Protein AF-0000000080409647 (afdb_homodimer)

Radius of gyration: 22.11 Å; Cα contacts (8 Å, |Δi|>4): 430; chains: 2; bounding box: 45×69×60 Å

Secondary structure (DSSP, 8-state):
-----HHHHHHHHHHHHHHHT--HHHHHTT-PPPP-HHHHHHHHHHS-TT-HHHHHHHHHHHHHHHHHHHHHHGGGSPTT-HHHHHHHHHHHHHHHHHHHHHTTS-HHHHHHHHHHHHHHHHHHHHHHH-SS--HHHHHHHHHHHHHHHHHHTT--S--HHHHHHHHHHGGGS-HHHHHHHHHHHHH---/-----HHHHHHHHHHHHHHHT--HHHHHTT-PPPP-HHHHHHHHHHS-TT-HHHHHHHHHHHHHHHHHHHHHHGGGS-TT-HHHHHHHHHHHHHHHHHHHHHTTS-HHHHHHHHHHHHHHHHHHHHHHH-SS--HHHHHHHHHHHHHHHHHHTT--S--HHHHHHHHHHGGGS-HHHHHHHHHHHHHS--

Organism: NCBI:txid1345023

Solvent-accessible surface area (backbone atoms only — not comparable to full-atom values): 20514 Å² total; per-residue (Å²): 126,82,78,86,45,73,67,57,50,48,52,50,51,52,48,48,54,53,58,73,57,62,38,70,71,37,57,74,66,68,59,58,73,76,79,58,58,71,62,52,48,47,52,52,70,68,45,60,87,85,36,65,68,54,53,48,48,48,52,25,50,50,23,43,52,48,16,54,50,30,53,56,51,35,51,79,36,61,65,69,34,48,66,26,38,49,29,48,41,50,16,51,51,25,42,49,52,17,50,60,51,40,65,78,45,63,67,66,54,47,50,51,51,50,50,35,53,49,51,20,40,50,26,43,33,48,49,48,70,32,87,84,56,53,60,65,42,50,44,32,41,72,40,31,58,54,45,50,52,20,52,75,75,71,47,58,53,55,36,76,68,33,47,52,54,52,53,63,62,40,67,79,48,51,69,72,49,41,52,51,44,52,53,50,58,68,67,49,72,99,128,86,77,86,43,73,67,56,50,47,53,50,51,51,49,49,52,53,58,71,56,63,38,71,72,36,56,74,66,67,60,57,73,77,78,60,60,70,61,51,47,48,53,54,71,67,45,59,87,85,37,64,68,53,52,46,48,48,52,22,50,48,24,43,51,47,16,53,50,30,54,58,50,36,48,79,36,60,65,68,33,48,68,26,39,49,30,49,42,49,16,52,50,24,42,50,51,17,50,59,50,39,66,78,45,62,70,67,55,48,53,52,51,51,50,34,52,50,50,19,41,49,28,44,31,47,50,49,71,32,87,84,57,54,60,66,42,52,44,33,41,72,40,31,58,54,45,52,51,20,53,75,73,72,46,59,53,56,37,75,67,34,47,53,54,52,54,62,63,40,66,80,48,53,69,73,48,42,52,51,44,50,53,51,58,68,66,48,74,100

Sequence (380 aa):
MEQMTYETVVTDLARQIEERMNHPYLTRHEIVPVVDMPLLRWMVEMIEIESNQQRQLVLATYFAHQALELHDQVKDCPNGSLERQLKVLAGDFASAQFYKILALFPADYSNRFGRSVQLVNGAKCTLALDADVSVTTWMEANFGLIKTFSEVIGRSYLTTYGKTIIERKATVLRQDQREQLTTLLAHAVAMEQMTYETVVTDLARQIEERMNHPYLTRHEIVPVVDMPLLRWMVEMIEIESNQQRQLVLATYFAHQALELHDQVKDCPNGSLERQLKVLAGDFASAQFYKILALFPADYSNRFGRSVQLVNGAKCTLALDADVSVTTWMEANFGLIKTFSEVIGRSYLTTYGKTIIERKATVLRQDQREQLTTLLAHAVA

Structure (mmCIF, N/CA/C/O backbone):
data_AF-0000000080409647-model_v1
#
loop_
_entity.id
_entity.type
_entity.pdbx_description
1 polymer 'Heptaprenyl diphosphate synthase subunit I'
#
loop_
_atom_site.group_PDB
_atom_site.id
_atom_site.type_symbol
_atom_site.label_atom_id
_atom_site.label_alt_id
_atom_site.label_comp_id
_atom_site.label_asym_id
_atom_site.label_entity_id
_atom_site.label_seq_id
_atom_site.pdbx_PDB_ins_code
_atom_site.Cartn_x
_atom_site.Cartn_y
_atom_site.Cartn_z
_atom_site.occupancy
_atom_site.B_iso_or_equiv
_atom_site.auth_seq_id
_atom_site.auth_comp_id
_atom_site.auth_asym_id
_atom_site.auth_atom_id
_atom_site.pdbx_PDB_model_num
ATOM 1 N N . MET A 1 1 ? -19.031 10.227 33.656 1 41.94 1 MET A N 1
ATOM 2 C CA . MET A 1 1 ? -18.469 9.906 32.344 1 41.94 1 MET A CA 1
ATOM 3 C C . MET A 1 1 ? -17.297 10.828 32 1 41.94 1 MET A C 1
ATOM 5 O O . MET A 1 1 ? -17.453 12.047 32 1 41.94 1 MET A O 1
ATOM 9 N N . GLU A 1 2 ? -16.078 10.57 32.344 1 51.03 2 GLU A N 1
ATOM 10 C CA . GLU A 1 2 ? -14.969 11.516 32.344 1 51.03 2 GLU A CA 1
ATOM 11 C C . GLU A 1 2 ? -14.898 12.25 31 1 51.03 2 GLU A C 1
ATOM 13 O O . GLU A 1 2 ? -15.148 11.664 29.938 1 51.03 2 GLU A O 1
ATOM 18 N N . GLN A 1 3 ? -15.047 13.492 30.938 1 64.69 3 GLN A N 1
ATOM 19 C CA . GLN A 1 3 ? -15.102 14.391 29.781 1 64.69 3 GLN A CA 1
ATOM 20 C C . GLN A 1 3 ? -13.906 14.18 28.859 1 64.69 3 GLN A C 1
ATOM 22 O O . GLN A 1 3 ? -12.766 14.133 29.312 1 64.69 3 GLN A O 1
ATOM 27 N N . MET A 1 4 ? -14.062 13.57 27.734 1 76 4 MET A N 1
ATOM 28 C CA . MET A 1 4 ? -13.039 13.398 26.703 1 76 4 MET A CA 1
ATOM 29 C C . MET A 1 4 ? -12.344 14.719 26.406 1 76 4 MET A C 1
ATOM 31 O O . MET A 1 4 ? -13 15.742 26.203 1 76 4 MET A O 1
ATOM 35 N N . THR A 1 5 ? -11.047 14.797 26.719 1 88.81 5 THR A N 1
ATOM 36 C CA . THR A 1 5 ? -10.242 15.969 26.375 1 88.81 5 THR A CA 1
ATOM 37 C C . THR A 1 5 ? -9.422 15.711 25.125 1 88.81 5 THR A C 1
ATOM 39 O O . THR A 1 5 ? -9.297 14.57 24.672 1 88.81 5 THR A O 1
ATOM 42 N N . TYR A 1 6 ? -8.969 16.812 24.562 1 91.62 6 TYR A N 1
ATOM 43 C CA . TYR A 1 6 ? -8.109 16.75 23.391 1 91.62 6 TYR A CA 1
ATOM 44 C C . TYR A 1 6 ? -6.902 15.859 23.641 1 91.62 6 TYR A C 1
ATOM 46 O O . TYR A 1 6 ? -6.59 14.977 22.844 1 91.62 6 TYR A O 1
ATOM 54 N N . GLU A 1 7 ? -6.25 15.984 24.75 1 92.44 7 GLU A N 1
ATOM 55 C CA . GLU A 1 7 ? -5.039 15.227 25.047 1 92.44 7 GLU A CA 1
ATOM 56 C C . GLU A 1 7 ? -5.348 13.75 25.281 1 92.44 7 GLU A C 1
ATOM 58 O O . GLU A 1 7 ? -4.539 12.883 24.953 1 92.44 7 GLU A O 1
ATOM 63 N N . THR A 1 8 ? -6.48 13.5 25.828 1 94.5 8 THR A N 1
ATOM 64 C CA . THR A 1 8 ? -6.879 12.109 26.016 1 94.5 8 THR A CA 1
ATOM 65 C C . THR A 1 8 ? -7.102 11.422 24.672 1 94.5 8 THR A C 1
ATOM 67 O O . THR A 1 8 ? -6.75 10.258 24.5 1 94.5 8 THR A O 1
ATOM 70 N N . VAL A 1 9 ? -7.68 12.148 23.781 1 96.75 9 VAL A N 1
ATOM 71 C CA . VAL A 1 9 ? -7.941 11.602 22.453 1 96.75 9 VAL A CA 1
ATOM 72 C C . VAL A 1 9 ? -6.621 11.375 21.719 1 96.75 9 VAL A C 1
ATOM 74 O O . VAL A 1 9 ? -6.418 10.328 21.094 1 96.75 9 VAL A O 1
ATOM 77 N N . VAL A 1 10 ? -5.715 12.32 21.797 1 97.19 10 VAL A N 1
ATOM 78 C CA . VAL A 1 10 ? -4.41 12.203 21.156 1 97.19 10 VAL A CA 1
ATOM 79 C C . VAL A 1 10 ? -3.68 10.977 21.688 1 97.19 10 VAL A C 1
ATOM 81 O O . VAL A 1 10 ? -3.131 10.18 20.922 1 97.19 10 VAL A O 1
ATOM 84 N N . THR A 1 11 ? -3.703 10.789 22.984 1 96.69 11 THR A N 1
ATOM 85 C CA . THR A 1 11 ? -3.006 9.68 23.625 1 96.69 11 THR A CA 1
ATOM 86 C C . THR A 1 11 ? -3.637 8.344 23.234 1 96.69 11 THR A C 1
ATOM 88 O O . THR A 1 11 ? -2.932 7.359 23.016 1 96.69 11 THR A O 1
ATOM 91 N N . ASP A 1 12 ? -4.906 8.375 23.203 1 97.56 12 ASP A N 1
ATOM 92 C CA . ASP A 1 12 ? -5.617 7.156 22.812 1 97.56 12 ASP A CA 1
ATOM 93 C C . ASP A 1 12 ? -5.316 6.785 21.359 1 97.56 12 ASP A C 1
ATOM 95 O O . ASP A 1 12 ? -5.09 5.613 21.047 1 97.56 12 ASP A O 1
ATOM 99 N N . LEU A 1 13 ? -5.359 7.746 20.5 1 98.12 13 LEU A N 1
ATOM 100 C CA . LEU A 1 13 ? -5.074 7.488 19.094 1 98.12 13 LEU A CA 1
ATOM 101 C C . LEU A 1 13 ? -3.627 7.055 18.906 1 98.12 13 LEU A C 1
ATOM 103 O O . LEU A 1 13 ? -3.344 6.172 18.078 1 98.12 13 LEU A O 1
ATOM 107 N N . ALA A 1 14 ? -2.742 7.648 19.641 1 97.56 14 ALA A N 1
ATOM 108 C CA . ALA A 1 14 ? -1.341 7.242 19.594 1 97.56 14 ALA A CA 1
ATOM 109 C C . ALA A 1 14 ? -1.18 5.777 19.984 1 97.56 14 ALA A C 1
ATOM 111 O O . ALA A 1 14 ? -0.431 5.031 19.359 1 97.56 14 ALA A O 1
ATOM 112 N N . ARG A 1 15 ? -1.854 5.43 21 1 96.44 15 ARG A N 1
ATOM 113 C CA . ARG A 1 15 ? -1.827 4.047 21.469 1 96.44 15 ARG A CA 1
ATOM 114 C C . ARG A 1 15 ? -2.373 3.104 20.391 1 96.44 15 ARG A C 1
ATOM 116 O O . ARG A 1 15 ? -1.801 2.039 20.156 1 96.44 15 ARG A O 1
ATOM 123 N N . GLN A 1 16 ? -3.432 3.473 19.812 1 96.75 16 GLN A N 1
ATOM 124 C CA . GLN A 1 16 ? -4.027 2.654 18.766 1 96.75 16 GLN A CA 1
ATOM 125 C C . GLN A 1 16 ? -3.08 2.5 17.578 1 96.75 16 GLN A C 1
ATOM 127 O O . GLN A 1 16 ? -2.971 1.416 17 1 96.75 16 GLN A O 1
ATOM 132 N N . ILE A 1 17 ? -2.436 3.549 17.172 1 96.5 17 ILE A N 1
ATOM 133 C CA . ILE A 1 17 ? -1.48 3.518 16.078 1 96.5 17 ILE A CA 1
ATOM 134 C C . ILE A 1 17 ? -0.363 2.525 16.391 1 96.5 17 ILE A C 1
ATOM 136 O O . ILE A 1 17 ? -0.012 1.692 15.547 1 96.5 17 ILE A O 1
ATOM 140 N N . GLU A 1 18 ? 0.13 2.586 17.578 1 92.75 18 GLU A N 1
ATOM 141 C CA . GLU A 1 18 ? 1.196 1.684 18 1 92.75 18 GLU A CA 1
ATOM 142 C C . GLU A 1 18 ? 0.717 0.234 18.016 1 92.75 18 GLU A C 1
ATOM 144 O O . GLU A 1 18 ? 1.421 -0.663 17.547 1 92.75 18 GLU A O 1
ATOM 149 N N . GLU A 1 19 ? -0.439 0.06 18.484 1 91.94 19 GLU A N 1
ATOM 150 C CA . GLU A 1 19 ? -0.989 -1.288 18.594 1 91.94 19 GLU A CA 1
ATOM 151 C C . GLU A 1 19 ? -1.25 -1.887 17.203 1 91.94 19 GLU A C 1
ATOM 153 O O . GLU A 1 19 ? -1.006 -3.074 16.984 1 91.94 19 GLU A O 1
ATOM 158 N N . ARG A 1 20 ? -1.717 -1.093 16.359 1 89.62 20 ARG A N 1
ATOM 159 C CA . ARG A 1 20 ? -2.078 -1.573 15.039 1 89.62 20 ARG A CA 1
ATOM 160 C C . ARG A 1 20 ? -0.836 -1.833 14.195 1 89.62 20 ARG A C 1
ATOM 162 O O . ARG A 1 20 ? -0.893 -2.572 13.211 1 89.62 20 ARG A O 1
ATOM 169 N N . MET A 1 21 ? 0.226 -1.252 14.562 1 88.44 21 MET A N 1
ATOM 170 C CA . MET A 1 21 ? 1.478 -1.458 13.836 1 88.44 21 MET A CA 1
ATOM 171 C C . MET A 1 21 ? 2.332 -2.521 14.516 1 88.44 21 MET A C 1
ATOM 173 O O . MET A 1 21 ? 3.461 -2.777 14.102 1 88.44 21 MET A O 1
ATOM 177 N N . ASN A 1 22 ? 1.707 -3.047 15.516 1 82.94 22 ASN A N 1
ATOM 178 C CA . ASN A 1 22 ? 2.457 -4.07 16.234 1 82.94 22 ASN A CA 1
ATOM 179 C C . ASN A 1 22 ? 2.527 -5.375 15.445 1 82.94 22 ASN A C 1
ATOM 181 O O . ASN A 1 22 ? 1.503 -6.016 15.195 1 82.94 22 ASN A O 1
ATOM 185 N N . HIS A 1 23 ? 3.643 -5.711 14.914 1 77.56 23 HIS A N 1
ATOM 186 C CA . HIS A 1 23 ? 3.99 -6.922 14.18 1 77.56 23 HIS A CA 1
ATOM 187 C C . HIS A 1 23 ? 5.297 -7.52 14.688 1 77.56 23 HIS A C 1
ATOM 189 O O . HIS A 1 23 ? 6.258 -6.793 14.953 1 77.56 23 HIS A O 1
ATOM 195 N N . PRO A 1 24 ? 5.285 -8.781 14.852 1 77.62 24 PRO A N 1
ATOM 196 C CA . PRO A 1 24 ? 6.461 -9.414 15.453 1 77.62 24 PRO A CA 1
ATOM 197 C C . PRO A 1 24 ? 7.754 -9.055 14.727 1 77.62 24 PRO A C 1
ATOM 199 O O . PRO A 1 24 ? 8.758 -8.719 15.367 1 77.62 24 PRO A O 1
ATOM 202 N N . TYR A 1 25 ? 7.789 -9.148 13.438 1 75.5 25 TYR A N 1
ATOM 203 C CA . TYR A 1 25 ? 9.008 -8.844 12.695 1 75.5 25 TYR A CA 1
ATOM 204 C C . TYR A 1 25 ? 9.398 -7.383 12.859 1 75.5 25 TYR A C 1
ATOM 206 O O . TYR A 1 25 ? 10.586 -7.059 12.969 1 75.5 25 TYR A O 1
ATOM 214 N N . LEU A 1 26 ? 8.43 -6.539 12.836 1 82.56 26 LEU A N 1
ATOM 215 C CA . LEU A 1 26 ? 8.719 -5.113 12.961 1 82.56 26 LEU A CA 1
ATOM 216 C C . LEU A 1 26 ? 9.203 -4.781 14.367 1 82.56 26 LEU A C 1
ATOM 218 O O . LEU A 1 26 ? 10.133 -3.992 14.539 1 82.56 26 LEU A O 1
ATOM 222 N N . THR A 1 27 ? 8.539 -5.391 15.273 1 81.31 27 THR A N 1
ATOM 223 C CA . THR A 1 27 ? 8.883 -5.16 16.672 1 81.31 27 THR A CA 1
ATOM 224 C C . THR A 1 27 ? 10.273 -5.699 16.984 1 81.31 27 THR A C 1
ATOM 226 O O . THR A 1 27 ? 11.078 -5.02 17.625 1 81.31 27 THR A O 1
ATOM 229 N N . ARG A 1 28 ? 10.547 -6.855 16.484 1 81.88 28 ARG A N 1
ATOM 230 C CA . ARG A 1 28 ? 11.82 -7.52 16.75 1 81.88 28 ARG A CA 1
ATOM 231 C C . ARG A 1 28 ? 12.984 -6.703 16.203 1 81.88 28 ARG A C 1
ATOM 233 O O . ARG A 1 28 ? 14.055 -6.652 16.812 1 81.88 28 ARG A O 1
ATOM 240 N N . HIS A 1 29 ? 12.758 -6.062 15.133 1 80.06 29 HIS A N 1
ATOM 241 C CA . HIS A 1 29 ? 13.859 -5.367 14.469 1 80.06 29 HIS A CA 1
ATOM 242 C C . HIS A 1 29 ? 13.75 -3.857 14.664 1 80.06 29 HIS A C 1
ATOM 244 O O . HIS A 1 29 ? 14.422 -3.088 13.977 1 80.06 29 HIS A O 1
ATOM 250 N N . GLU A 1 30 ? 12.805 -3.422 15.57 1 78.69 30 GLU A N 1
ATOM 251 C CA . GLU A 1 30 ? 12.664 -2.037 16.016 1 78.69 30 GLU A CA 1
ATOM 252 C C . GLU A 1 30 ? 12.398 -1.105 14.828 1 78.69 30 GLU A C 1
ATOM 254 O O . GLU A 1 30 ? 13.047 -0.063 14.695 1 78.69 30 GLU A O 1
ATOM 259 N N . ILE A 1 31 ? 11.633 -1.531 13.945 1 79.44 31 ILE A N 1
ATOM 260 C CA . ILE A 1 31 ? 11.305 -0.746 12.758 1 79.44 31 ILE A CA 1
ATOM 261 C C . ILE A 1 31 ? 9.953 -0.059 12.953 1 79.44 31 ILE A C 1
ATOM 263 O O . ILE A 1 31 ? 9.617 0.887 12.234 1 79.44 31 ILE A O 1
ATOM 267 N N . VAL A 1 32 ? 9.281 -0.399 14 1 76.31 32 VAL A N 1
ATOM 268 C CA . VAL A 1 32 ? 8.016 0.28 14.266 1 76.31 32 VAL A CA 1
ATOM 269 C C . VAL A 1 32 ? 8.266 1.776 14.453 1 76.31 32 VAL A C 1
ATOM 271 O O . VAL A 1 32 ? 8.953 2.189 15.383 1 76.31 32 VAL A O 1
ATOM 274 N N . PRO A 1 33 ? 7.648 2.477 13.555 1 84.88 33 PRO A N 1
ATOM 275 C CA . PRO A 1 33 ? 7.91 3.914 13.648 1 84.88 33 PRO A CA 1
ATOM 276 C C . PRO A 1 33 ? 7.309 4.543 14.906 1 84.88 33 PRO A C 1
ATOM 278 O O . PRO A 1 33 ? 6.211 4.16 15.328 1 84.88 33 PRO A O 1
ATOM 281 N N . VAL A 1 34 ? 8.039 5.445 15.406 1 89.94 34 VAL A N 1
ATOM 282 C CA . VAL A 1 34 ? 7.5 6.246 16.5 1 89.94 34 VAL A CA 1
ATOM 283 C C . VAL A 1 34 ? 6.367 7.129 15.984 1 89.94 34 VAL A C 1
ATOM 285 O O . VAL A 1 34 ? 6.438 7.656 14.867 1 89.94 34 VAL A O 1
ATOM 288 N N . VAL A 1 35 ? 5.438 7.242 16.828 1 96 35 VAL A N 1
ATOM 289 C CA . VAL A 1 35 ? 4.285 8.039 16.422 1 96 35 VAL A CA 1
ATOM 290 C C . VAL A 1 35 ? 4.691 9.5 16.281 1 96 35 VAL A C 1
ATOM 292 O O . VAL A 1 35 ? 5.352 10.055 17.172 1 96 35 VAL A O 1
ATOM 295 N N . ASP A 1 36 ? 4.359 10.117 15.219 1 96.38 36 ASP A N 1
ATOM 296 C CA . ASP A 1 36 ? 4.539 11.555 15.016 1 96.38 36 ASP A CA 1
ATOM 297 C C . ASP A 1 36 ? 3.496 12.352 15.789 1 96.38 36 ASP A C 1
ATOM 299 O O . ASP A 1 36 ? 2.471 12.75 15.227 1 96.38 36 ASP A O 1
ATOM 303 N N . MET A 1 37 ? 3.83 12.734 16.969 1 96.88 37 MET A N 1
ATOM 304 C CA . MET A 1 37 ? 2.869 13.352 17.875 1 96.88 37 MET A CA 1
ATOM 305 C C . MET A 1 37 ? 2.428 14.719 17.344 1 96.88 37 MET A C 1
ATOM 307 O O . MET A 1 37 ? 1.242 15.047 17.406 1 96.88 37 MET A O 1
ATOM 311 N N . PRO A 1 38 ? 3.355 15.508 16.844 1 96.88 38 PRO A N 1
ATOM 312 C CA . PRO A 1 38 ? 2.924 16.781 16.281 1 96.88 38 PRO A CA 1
ATOM 313 C C . PRO A 1 38 ? 1.909 16.625 15.156 1 96.88 38 PRO A C 1
ATOM 315 O O . PRO A 1 38 ? 0.902 17.344 15.117 1 96.88 38 PRO A O 1
ATOM 318 N N . LEU A 1 39 ? 2.148 15.711 14.32 1 97.12 39 LEU A N 1
ATOM 319 C CA . LEU A 1 39 ? 1.226 15.469 13.219 1 97.12 39 LEU A CA 1
ATOM 320 C C . LEU A 1 39 ? -0.13 15 13.742 1 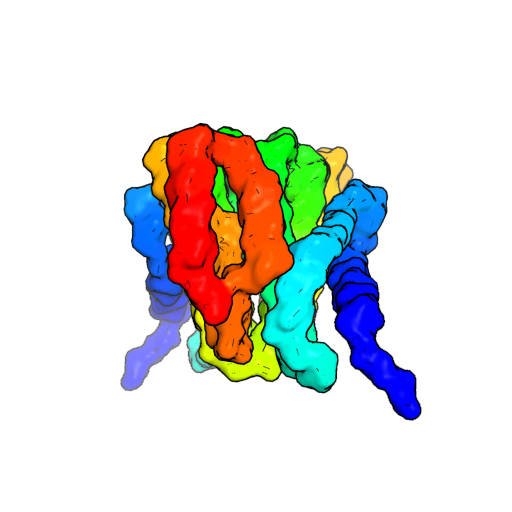97.12 39 LEU A C 1
ATOM 322 O O . LEU A 1 39 ? -1.173 15.461 13.273 1 97.12 39 LEU A O 1
ATOM 326 N N . LEU A 1 40 ? -0.103 14.07 14.656 1 98 40 LEU A N 1
ATOM 327 C CA . LEU A 1 40 ? -1.328 13.531 15.234 1 98 40 LEU A CA 1
ATOM 328 C C . LEU A 1 40 ? -2.133 14.633 15.922 1 98 40 LEU A C 1
ATOM 330 O O . LEU A 1 40 ? -3.35 14.719 15.742 1 98 40 LEU A O 1
ATOM 334 N N . ARG A 1 41 ? -1.447 15.461 16.656 1 97.38 41 ARG A N 1
ATOM 335 C CA . ARG A 1 41 ? -2.104 16.562 17.344 1 97.38 41 ARG A CA 1
ATOM 336 C C . ARG A 1 41 ? -2.742 17.531 16.359 1 97.38 41 ARG A C 1
ATOM 338 O O . ARG A 1 41 ? -3.848 18.031 16.594 1 97.38 41 ARG A O 1
ATOM 345 N N . TRP A 1 42 ? -2.025 17.781 15.289 1 97.81 42 TRP A N 1
ATOM 346 C CA . TRP A 1 42 ? -2.543 18.641 14.242 1 97.81 42 TRP A CA 1
ATOM 347 C C . TRP A 1 42 ? -3.873 18.125 13.711 1 97.81 42 TRP A C 1
ATOM 349 O O . TRP A 1 42 ? -4.848 18.875 13.609 1 97.81 42 TRP A O 1
ATOM 359 N N . MET A 1 43 ? -3.971 16.844 13.484 1 98 43 MET A N 1
ATOM 360 C CA . MET A 1 43 ? -5.188 16.266 12.93 1 98 43 MET A CA 1
ATOM 361 C C . MET A 1 43 ? -6.309 16.266 13.969 1 98 43 MET A C 1
ATOM 363 O O . MET A 1 43 ? -7.465 16.531 13.633 1 98 43 MET A O 1
ATOM 367 N N . VAL A 1 44 ? -5.973 16 15.172 1 97.5 44 VAL A N 1
ATOM 368 C CA . VAL A 1 44 ? -6.984 15.906 16.219 1 97.5 44 VAL A CA 1
ATOM 369 C C . VAL A 1 44 ? -7.57 17.297 16.5 1 97.5 44 VAL A C 1
ATOM 371 O O . VAL A 1 44 ? -8.758 17.422 16.812 1 97.5 44 VAL A O 1
ATOM 374 N N . GLU A 1 45 ? -6.797 18.281 16.312 1 95.5 45 GLU A N 1
ATOM 375 C CA . GLU A 1 4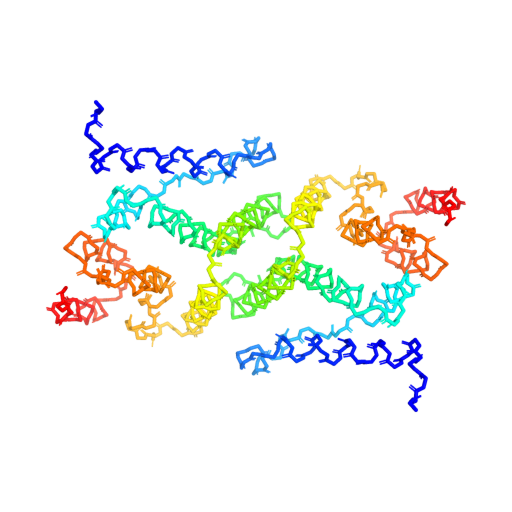5 ? -7.281 19.656 16.516 1 95.5 45 GLU A CA 1
ATOM 376 C C . GLU A 1 45 ? -8.383 20 15.523 1 95.5 45 GLU A C 1
ATOM 378 O O . GLU A 1 45 ? -9.203 20.875 15.789 1 95.5 45 GLU A O 1
ATOM 383 N N . MET A 1 46 ? -8.453 19.312 14.508 1 96.75 46 MET A N 1
ATOM 384 C CA . MET A 1 46 ? -9.398 19.656 13.445 1 96.75 46 MET A CA 1
ATOM 385 C C . MET A 1 46 ? -10.734 18.953 13.648 1 96.75 46 MET A C 1
ATOM 387 O O . MET A 1 46 ? -11.742 19.344 13.07 1 96.75 46 MET A O 1
ATOM 391 N N . ILE A 1 47 ? -10.711 17.938 14.5 1 96.94 47 ILE A N 1
ATOM 392 C CA . ILE A 1 47 ? -11.898 17.094 14.508 1 96.94 47 ILE A CA 1
ATOM 393 C C . ILE A 1 47 ? -12.75 17.438 15.734 1 96.94 47 ILE A C 1
ATOM 395 O O . ILE A 1 47 ? -12.281 18.094 16.656 1 96.94 47 ILE A O 1
ATOM 399 N N . GLU A 1 48 ? -14.008 17 15.641 1 96.38 48 GLU A N 1
ATOM 400 C CA . GLU A 1 48 ? -14.82 16.875 16.844 1 96.38 48 GLU A CA 1
ATOM 401 C C . GLU A 1 48 ? -14.445 15.633 17.641 1 96.38 48 GLU A C 1
ATOM 403 O O . GLU A 1 48 ? -14.828 14.516 17.266 1 96.38 48 GLU A O 1
ATOM 408 N N . ILE A 1 49 ? -13.836 15.844 18.766 1 94.75 49 ILE A N 1
ATOM 409 C CA . ILE A 1 49 ? -13.148 14.758 19.469 1 94.75 49 ILE A CA 1
ATOM 410 C C . ILE A 1 49 ? -14.172 13.719 19.922 1 94.75 49 ILE A C 1
ATOM 412 O O . ILE A 1 49 ? -13.828 12.562 20.156 1 94.75 49 ILE A O 1
ATOM 416 N N . GLU A 1 50 ? -15.469 14.078 20 1 95 50 GLU A N 1
ATOM 417 C CA . GLU A 1 50 ? -16.516 13.133 20.406 1 95 50 GLU A CA 1
ATOM 418 C C . GLU A 1 50 ? -16.953 12.266 19.219 1 95 50 GLU A C 1
ATOM 420 O O . GLU A 1 50 ? -17.594 11.242 19.406 1 95 50 GLU A O 1
ATOM 425 N N . SER A 1 51 ? -16.594 12.672 18.078 1 96.31 51 SER A N 1
ATOM 426 C CA . SER A 1 51 ? -16.984 11.93 16.891 1 96.31 51 SER A CA 1
ATOM 427 C C . SER A 1 51 ? -16.078 10.727 16.656 1 96.31 51 SER A C 1
ATOM 429 O O . SER A 1 51 ? -14.922 10.891 16.25 1 96.31 51 SER A O 1
ATOM 431 N N . ASN A 1 52 ? -16.609 9.586 16.828 1 96.06 52 ASN A N 1
ATOM 432 C CA . ASN A 1 52 ? -15.852 8.367 16.578 1 96.06 52 ASN A CA 1
ATOM 433 C C . ASN A 1 52 ? -15.445 8.258 15.102 1 96.06 52 ASN A C 1
ATOM 435 O O . ASN A 1 52 ? -14.344 7.812 14.789 1 96.06 52 ASN A O 1
ATOM 439 N N . GLN A 1 53 ? -16.312 8.641 14.25 1 96.31 53 GLN A N 1
ATOM 440 C CA . GLN A 1 53 ? -16.062 8.594 12.812 1 96.31 53 GLN A CA 1
ATOM 441 C C . GLN A 1 53 ? -14.844 9.445 12.445 1 96.31 53 GLN A C 1
ATOM 443 O O . GLN A 1 53 ? -13.977 9.008 11.688 1 96.31 53 GLN A O 1
ATOM 448 N N . GLN A 1 54 ? -14.805 10.625 12.961 1 97.31 54 GLN A N 1
ATOM 449 C CA . GLN A 1 54 ? -13.695 11.516 12.641 1 97.31 54 GLN A CA 1
ATOM 450 C C . GLN A 1 54 ? -12.391 11.023 13.266 1 97.31 54 GLN A C 1
ATOM 452 O O . GLN A 1 54 ? -11.32 11.172 12.68 1 97.31 54 GLN A O 1
ATOM 457 N N . ARG A 1 55 ? -12.492 10.406 14.422 1 98 55 ARG A N 1
ATOM 458 C CA . ARG A 1 55 ? -11.297 9.82 15.031 1 98 55 ARG A CA 1
ATOM 459 C C . ARG A 1 55 ? -10.766 8.672 14.18 1 98 55 ARG A C 1
ATOM 461 O O . ARG A 1 55 ? -9.555 8.508 14.039 1 98 55 ARG A O 1
ATOM 468 N N . GLN A 1 56 ? -11.633 7.918 13.594 1 97.69 56 GLN A N 1
ATOM 469 C CA . GLN A 1 56 ? -11.211 6.848 12.695 1 97.69 56 GLN A CA 1
ATOM 470 C C . GLN A 1 56 ? -10.562 7.406 11.438 1 97.69 56 GLN A C 1
ATOM 472 O O . GLN A 1 56 ? -9.617 6.82 10.898 1 97.69 56 GLN A O 1
ATOM 477 N N . LEU A 1 57 ? -11.07 8.492 11.016 1 97.94 57 LEU A N 1
ATOM 478 C CA . LEU A 1 57 ? -10.492 9.117 9.836 1 97.94 57 LEU A CA 1
ATOM 479 C C . LEU A 1 57 ? -9.094 9.648 10.125 1 97.94 57 LEU A C 1
ATOM 481 O O . LEU A 1 57 ? -8.219 9.641 9.25 1 97.94 57 LEU A O 1
ATOM 485 N N . VAL A 1 58 ? -8.891 10.117 11.336 1 98.5 58 VAL A N 1
ATOM 486 C CA . VAL A 1 58 ? -7.547 10.516 11.758 1 98.5 58 VAL A CA 1
ATOM 487 C C . VAL A 1 58 ? -6.602 9.32 11.656 1 98.5 58 VAL A C 1
ATOM 489 O O . VAL A 1 58 ? -5.508 9.43 11.094 1 98.5 58 VAL A O 1
ATOM 492 N N . LEU A 1 59 ? -7.062 8.195 12.148 1 98.38 59 LEU A N 1
ATOM 493 C CA . LEU A 1 59 ? -6.242 6.992 12.109 1 98.38 59 LEU A CA 1
ATOM 494 C C . LEU A 1 59 ? -5.945 6.582 10.672 1 98.38 59 LEU A C 1
ATOM 496 O O . LEU A 1 59 ? -4.793 6.297 10.328 1 98.38 59 LEU A O 1
ATOM 500 N N . ALA A 1 60 ? -6.934 6.59 9.859 1 97.75 60 ALA A N 1
ATOM 501 C CA . ALA A 1 60 ? -6.754 6.207 8.461 1 97.75 60 ALA A CA 1
ATOM 502 C C . ALA A 1 60 ? -5.75 7.121 7.766 1 97.75 60 ALA A C 1
ATOM 504 O O . ALA A 1 60 ? -4.82 6.648 7.113 1 97.75 60 ALA A O 1
ATOM 505 N N . THR A 1 61 ? -5.918 8.406 7.961 1 98.19 61 THR A N 1
ATOM 506 C CA . THR A 1 61 ? -5.035 9.383 7.34 1 98.19 61 THR A CA 1
ATOM 507 C C . THR A 1 61 ? -3.604 9.219 7.84 1 98.19 61 THR A C 1
ATOM 509 O O . THR A 1 61 ? -2.654 9.305 7.059 1 98.19 61 THR A O 1
ATOM 512 N N . TYR A 1 62 ? -3.52 9.008 9.109 1 98.31 62 TYR A N 1
ATOM 513 C CA . TYR A 1 62 ? -2.199 8.82 9.695 1 98.31 62 TYR A CA 1
ATOM 514 C C . TYR A 1 62 ? -1.496 7.613 9.086 1 98.31 62 TYR A C 1
ATOM 516 O O . TYR A 1 62 ? -0.32 7.691 8.719 1 98.31 62 TYR A O 1
ATOM 524 N N . PHE A 1 63 ? -2.203 6.543 8.953 1 97.19 63 PHE A N 1
ATOM 525 C CA . PHE A 1 63 ? -1.609 5.332 8.406 1 97.19 63 PHE A CA 1
ATOM 526 C C . PHE A 1 63 ? -1.229 5.527 6.941 1 97.19 63 PHE A C 1
ATOM 528 O O . PHE A 1 63 ? -0.182 5.051 6.496 1 97.19 63 PHE A O 1
ATOM 535 N N . ALA A 1 64 ? -2.066 6.176 6.215 1 96.94 64 ALA A N 1
ATOM 536 C CA . ALA A 1 64 ? -1.718 6.477 4.828 1 96.94 64 ALA A CA 1
ATOM 537 C C . ALA A 1 64 ? -0.439 7.305 4.75 1 96.94 64 ALA A C 1
ATOM 539 O O . ALA A 1 64 ? 0.445 7.02 3.939 1 96.94 64 ALA A O 1
ATOM 540 N N . HIS A 1 65 ? -0.411 8.305 5.57 1 96.62 65 HIS A N 1
ATOM 541 C CA . HIS A 1 65 ? 0.771 9.156 5.621 1 96.62 65 HIS A CA 1
ATOM 542 C C . HIS A 1 65 ? 2.012 8.359 6.008 1 96.62 65 HIS A C 1
ATOM 544 O O . HIS A 1 65 ? 3.068 8.508 5.395 1 96.62 65 HIS A O 1
ATOM 550 N N . GLN A 1 66 ? 1.863 7.559 6.992 1 95.62 66 GLN A N 1
ATOM 551 C CA . GLN A 1 66 ? 2.977 6.75 7.473 1 95.62 66 GLN A CA 1
ATOM 552 C C . GLN A 1 66 ? 3.441 5.766 6.402 1 95.62 66 GLN A C 1
ATOM 554 O O . GLN A 1 66 ? 4.645 5.539 6.238 1 95.62 66 GLN A O 1
ATOM 559 N N . ALA A 1 67 ? 2.496 5.125 5.746 1 94.38 67 ALA A N 1
ATOM 560 C CA . ALA A 1 67 ? 2.846 4.203 4.668 1 94.38 67 ALA A CA 1
ATOM 561 C C . ALA A 1 67 ? 3.691 4.898 3.604 1 94.38 67 ALA A C 1
ATOM 563 O O . ALA A 1 67 ? 4.727 4.371 3.186 1 94.38 67 ALA A O 1
ATOM 564 N N . LEU A 1 68 ? 3.279 6.078 3.18 1 93.12 68 LEU A N 1
ATOM 565 C CA . LEU A 1 68 ? 4.016 6.84 2.178 1 93.12 68 LEU A CA 1
ATOM 566 C C . LEU A 1 68 ? 5.414 7.184 2.678 1 93.12 68 LEU A C 1
ATOM 568 O O . LEU A 1 68 ? 6.391 7.07 1.934 1 93.12 68 LEU A O 1
ATOM 572 N N . GLU A 1 69 ? 5.496 7.566 3.93 1 91.25 69 GLU A N 1
ATOM 573 C CA . GLU A 1 69 ? 6.789 7.926 4.508 1 91.25 69 GLU A CA 1
ATOM 574 C C . GLU A 1 69 ? 7.723 6.719 4.566 1 91.25 69 GLU A C 1
ATOM 576 O O . GLU A 1 69 ? 8.914 6.84 4.289 1 91.25 69 GLU A O 1
ATOM 581 N N . LEU A 1 70 ? 7.18 5.641 4.984 1 90.94 70 LEU A N 1
ATOM 582 C CA . LEU A 1 70 ? 7.969 4.418 5.086 1 90.94 70 LEU A CA 1
ATOM 583 C C . LEU A 1 70 ? 8.484 3.986 3.717 1 90.94 70 LEU A C 1
ATOM 585 O O . LEU A 1 70 ? 9.641 3.594 3.58 1 90.94 70 LEU A O 1
ATOM 589 N N . HIS A 1 71 ? 7.68 4.07 2.736 1 87.75 71 HIS A N 1
ATOM 590 C CA . HIS A 1 71 ? 8.102 3.736 1.382 1 87.75 71 HIS A CA 1
ATOM 591 C C . HIS A 1 71 ? 9.172 4.703 0.882 1 87.75 71 HIS A C 1
ATOM 593 O O . HIS A 1 71 ? 10.094 4.305 0.17 1 87.75 71 HIS A O 1
ATOM 599 N N . ASP A 1 72 ? 9.078 5.926 1.299 1 84.19 72 ASP A N 1
ATOM 600 C CA . ASP A 1 72 ? 10.094 6.918 0.947 1 84.19 72 ASP A CA 1
ATOM 601 C C . ASP A 1 72 ? 11.438 6.582 1.591 1 84.19 72 ASP A C 1
ATOM 603 O O . ASP A 1 72 ? 12.492 6.828 1.002 1 84.19 72 ASP A O 1
ATOM 607 N N . GLN A 1 73 ? 11.352 6.09 2.744 1 85 73 GLN A N 1
ATOM 608 C CA . GLN A 1 73 ? 12.57 5.809 3.502 1 85 73 GLN A CA 1
ATOM 609 C C . GLN A 1 73 ? 13.289 4.582 2.951 1 85 73 GLN A C 1
ATOM 611 O O . GLN A 1 73 ? 14.469 4.359 3.254 1 85 73 GLN A O 1
ATOM 616 N N . VAL A 1 74 ? 12.602 3.814 2.221 1 82.25 74 VAL A N 1
ATOM 617 C CA . VAL A 1 74 ? 13.219 2.627 1.633 1 82.25 74 VAL A CA 1
ATOM 618 C C . VAL A 1 74 ? 14.406 3.035 0.767 1 82.25 74 VAL A C 1
ATOM 620 O O . VAL A 1 74 ? 15.398 2.303 0.673 1 82.25 74 VAL A O 1
ATOM 623 N N . LYS A 1 75 ? 14.359 4.234 0.297 1 74.19 75 LYS A N 1
ATOM 624 C CA . LYS A 1 75 ? 15.414 4.75 -0.566 1 74.19 75 LYS A CA 1
ATOM 625 C C . LYS A 1 75 ? 16.734 4.871 0.194 1 74.19 75 LYS A C 1
ATOM 627 O O . LYS A 1 75 ? 17.812 4.82 -0.407 1 74.19 75 LYS A O 1
ATOM 632 N N . ASP A 1 76 ? 16.641 5.047 1.383 1 77.06 76 ASP A N 1
ATOM 633 C CA . ASP A 1 76 ? 17.828 5.316 2.193 1 77.06 76 ASP A CA 1
ATOM 634 C C . ASP A 1 76 ? 18.469 4.016 2.664 1 77.06 76 ASP A C 1
ATOM 636 O O . ASP A 1 76 ? 19.516 4.039 3.309 1 77.06 76 ASP A O 1
ATOM 640 N N . CYS A 1 77 ? 17.859 2.893 2.305 1 79.12 77 CYS A N 1
ATOM 641 C CA . CYS A 1 77 ? 18.359 1.601 2.762 1 79.12 77 CYS A CA 1
ATOM 642 C C . CYS A 1 77 ? 19.109 0.88 1.648 1 79.12 77 CYS A C 1
ATOM 644 O O . CYS A 1 77 ? 18.719 0.937 0.486 1 79.12 77 CYS A O 1
ATOM 646 N N . PRO A 1 78 ? 20.281 0.226 2.041 1 75.31 78 PRO A N 1
ATOM 647 C CA . PRO A 1 78 ? 21.016 -0.529 1.022 1 75.31 78 PRO A CA 1
ATOM 648 C C . PRO A 1 78 ? 20.156 -1.605 0.356 1 75.31 78 PRO A C 1
ATOM 650 O O . PRO A 1 78 ? 19.328 -2.229 1.014 1 75.31 78 PRO A O 1
ATOM 653 N N . ASN A 1 79 ? 20.438 -1.824 -0.879 1 72.56 79 ASN A N 1
ATOM 654 C CA . ASN A 1 79 ? 19.719 -2.834 -1.644 1 72.56 79 ASN A CA 1
ATOM 655 C C . ASN A 1 79 ? 19.859 -4.223 -1.025 1 72.56 79 ASN A C 1
ATOM 657 O O . ASN A 1 79 ? 20.969 -4.609 -0.622 1 72.56 79 ASN A O 1
ATOM 661 N N . GLY A 1 80 ? 18.719 -4.871 -0.898 1 71.75 80 GLY A N 1
ATOM 662 C CA . GLY A 1 80 ? 18.766 -6.246 -0.423 1 71.75 80 GLY A CA 1
ATOM 663 C C . GLY A 1 80 ? 18.953 -6.352 1.079 1 71.75 80 GLY A C 1
ATOM 664 O O . GLY A 1 80 ? 18.984 -7.453 1.628 1 71.75 80 GLY A O 1
ATOM 665 N N . SER A 1 81 ? 19 -5.195 1.743 1 79.38 81 SER A N 1
ATOM 666 C CA . SER A 1 81 ? 19.203 -5.227 3.188 1 79.38 81 SER A CA 1
ATOM 667 C C . SER A 1 81 ? 17.922 -5.605 3.92 1 79.38 81 SER A C 1
ATOM 669 O O . SER A 1 81 ? 16.812 -5.43 3.391 1 79.38 81 SER A O 1
ATOM 671 N N . LEU A 1 82 ? 18.156 -6.137 5.043 1 82.69 82 LEU A N 1
ATOM 672 C CA . LEU A 1 82 ? 17.031 -6.461 5.914 1 82.69 82 LEU A CA 1
ATOM 673 C C . LEU A 1 82 ? 16.234 -5.211 6.262 1 82.69 82 LEU A C 1
ATOM 675 O O . LEU A 1 82 ? 15 -5.242 6.285 1 82.69 82 LEU A O 1
ATOM 679 N N . GLU A 1 83 ? 16.953 -4.168 6.512 1 83.25 83 GLU A N 1
ATOM 680 C CA . GLU A 1 83 ? 16.297 -2.908 6.844 1 83.25 83 GLU A CA 1
ATOM 681 C C . GLU A 1 83 ? 15.312 -2.49 5.75 1 83.25 83 GLU A C 1
ATOM 683 O O . GLU A 1 83 ? 14.211 -2.018 6.035 1 83.25 83 GLU A O 1
ATOM 688 N N . ARG A 1 84 ? 15.727 -2.695 4.586 1 84.12 84 ARG A N 1
ATOM 689 C CA . ARG A 1 84 ? 14.891 -2.352 3.441 1 84.12 84 ARG A CA 1
ATOM 690 C C . ARG A 1 84 ? 13.617 -3.184 3.428 1 84.12 84 ARG A C 1
ATOM 692 O O . ARG A 1 84 ? 12.516 -2.643 3.264 1 84.12 84 ARG A O 1
ATOM 699 N N . GLN A 1 85 ? 13.766 -4.445 3.615 1 83.81 85 GLN A N 1
ATOM 700 C CA . GLN A 1 85 ? 12.617 -5.348 3.604 1 83.81 85 GLN A CA 1
ATOM 701 C C . GLN A 1 85 ? 11.664 -5.039 4.758 1 83.81 85 GLN A C 1
ATOM 703 O O . GLN A 1 85 ? 10.445 -5.113 4.598 1 83.81 85 GLN A O 1
ATOM 708 N N . LEU A 1 86 ? 12.25 -4.688 5.805 1 87.38 86 LEU A N 1
ATOM 709 C CA . LEU A 1 86 ? 11.445 -4.383 6.984 1 87.38 86 LEU A CA 1
ATOM 710 C C . LEU A 1 86 ? 10.664 -3.09 6.785 1 87.38 86 LEU A C 1
ATOM 712 O O . LEU A 1 86 ? 9.508 -2.986 7.211 1 87.38 86 LEU A O 1
ATOM 716 N N . LYS A 1 87 ? 11.18 -2.152 6.133 1 89.06 87 LYS A N 1
ATOM 717 C CA . LYS A 1 87 ? 10.477 -0.903 5.859 1 89.06 87 LYS A CA 1
ATOM 718 C C . LYS A 1 87 ? 9.359 -1.112 4.844 1 89.06 87 LYS A C 1
ATOM 720 O O . LYS A 1 87 ? 8.289 -0.515 4.957 1 89.06 87 LYS A O 1
ATOM 725 N N . VAL A 1 88 ? 9.656 -1.94 3.885 1 87.56 88 VAL A N 1
ATOM 726 C CA . VAL A 1 88 ? 8.609 -2.295 2.936 1 87.56 88 VAL A CA 1
ATOM 727 C C . VAL A 1 88 ? 7.461 -2.99 3.666 1 87.56 88 VAL A C 1
ATOM 729 O O . VAL A 1 88 ? 6.293 -2.646 3.469 1 87.56 88 VAL A O 1
ATOM 732 N N . LEU A 1 89 ? 7.812 -3.934 4.512 1 87.94 89 LEU A N 1
ATOM 733 C CA . LEU A 1 89 ? 6.812 -4.633 5.309 1 87.94 89 LEU A CA 1
ATOM 734 C C . LEU A 1 89 ? 6.004 -3.652 6.152 1 87.94 89 LEU A C 1
ATOM 736 O O . LEU A 1 89 ? 4.777 -3.746 6.215 1 87.94 89 LEU A O 1
ATOM 740 N N . ALA A 1 90 ? 6.723 -2.75 6.754 1 91.75 90 ALA A N 1
ATOM 741 C CA . ALA A 1 90 ? 6.055 -1.768 7.602 1 91.75 90 ALA A CA 1
ATOM 742 C C . ALA A 1 90 ? 5.113 -0.889 6.789 1 91.75 90 ALA A C 1
ATOM 744 O O . ALA A 1 90 ? 4 -0.583 7.23 1 91.75 90 ALA A O 1
ATOM 745 N N . GLY A 1 91 ? 5.535 -0.422 5.637 1 92.56 91 GLY A N 1
ATOM 746 C CA . GLY A 1 91 ? 4.68 0.356 4.754 1 92.56 91 GLY A CA 1
ATOM 747 C C . GLY A 1 91 ? 3.438 -0.396 4.309 1 92.56 91 GLY A C 1
ATOM 748 O O . GLY A 1 91 ? 2.332 0.149 4.336 1 92.56 91 GLY A O 1
ATOM 749 N N . ASP A 1 92 ? 3.611 -1.611 3.99 1 89.31 92 ASP A N 1
ATOM 750 C CA . ASP A 1 92 ? 2.488 -2.455 3.592 1 89.31 92 ASP A CA 1
ATOM 751 C C . ASP A 1 92 ? 1.508 -2.646 4.746 1 89.31 92 ASP A C 1
ATOM 753 O O . ASP A 1 92 ? 0.29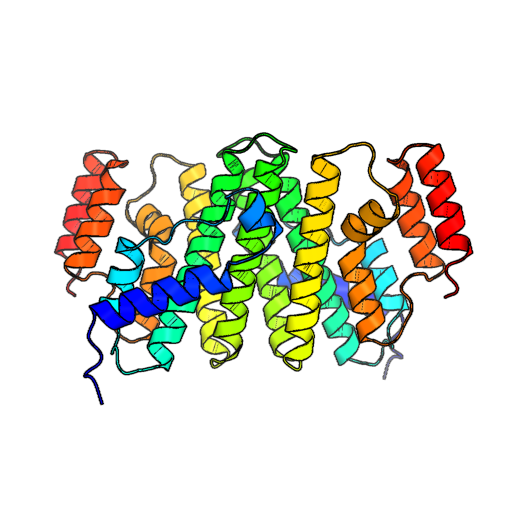4 -2.674 4.539 1 89.31 92 ASP A O 1
ATOM 757 N N . PHE A 1 93 ? 2.113 -2.816 5.859 1 90.25 93 PHE A N 1
ATOM 758 C CA . PHE A 1 93 ? 1.272 -2.992 7.039 1 90.25 93 PHE A CA 1
ATOM 759 C C . PHE A 1 93 ? 0.455 -1.734 7.312 1 90.25 93 PHE A C 1
ATOM 761 O O . PHE A 1 93 ? -0.735 -1.817 7.621 1 90.25 93 PHE A O 1
ATOM 768 N N . ALA A 1 94 ? 1.075 -0.682 7.184 1 93.75 94 ALA A N 1
ATOM 769 C CA . ALA A 1 94 ? 0.38 0.589 7.367 1 93.75 94 ALA A CA 1
ATOM 770 C C . ALA A 1 94 ? -0.705 0.78 6.312 1 93.75 94 ALA A C 1
ATOM 772 O O . ALA A 1 94 ? -1.81 1.233 6.625 1 93.75 94 ALA A O 1
ATOM 773 N N . SER A 1 95 ? -0.422 0.492 5.086 1 93.25 95 SER A N 1
ATOM 774 C CA . SER A 1 95 ? -1.427 0.59 4.031 1 93.25 95 SER A CA 1
ATOM 775 C C . SER A 1 95 ? -2.625 -0.306 4.324 1 93.25 95 SER A C 1
ATOM 777 O O . SER A 1 95 ? -3.77 0.072 4.062 1 93.25 95 SER A O 1
ATOM 779 N N . ALA A 1 96 ? -2.334 -1.46 4.859 1 90.69 96 ALA A N 1
ATOM 780 C CA . ALA A 1 96 ? -3.42 -2.373 5.207 1 90.69 96 ALA A CA 1
ATOM 781 C C . ALA A 1 96 ? -4.332 -1.76 6.266 1 90.69 96 ALA A C 1
ATOM 783 O O . ALA A 1 96 ? -5.559 -1.874 6.176 1 90.69 96 ALA A O 1
ATOM 784 N N . GLN A 1 97 ? -3.707 -1.185 7.223 1 93.19 97 GLN A N 1
ATOM 785 C CA . GLN A 1 97 ? -4.5 -0.526 8.258 1 93.19 97 GLN A CA 1
ATOM 786 C C . GLN A 1 97 ? -5.34 0.602 7.668 1 93.19 97 GLN A C 1
ATOM 788 O O . GLN A 1 97 ? -6.516 0.752 8.016 1 93.19 97 GLN A O 1
ATOM 793 N N . PHE A 1 98 ? -4.773 1.361 6.828 1 96.06 98 PHE A N 1
ATOM 794 C CA . PHE A 1 98 ? -5.43 2.467 6.141 1 96.06 98 PHE A CA 1
ATOM 795 C C . PHE A 1 98 ? -6.688 1.988 5.426 1 96.06 98 PHE A C 1
ATOM 797 O O . PHE A 1 98 ? -7.785 2.488 5.688 1 96.06 98 PHE A O 1
ATOM 804 N N . TYR A 1 99 ? -6.609 0.982 4.668 1 90.62 99 TYR A N 1
ATOM 805 C CA . TYR A 1 99 ? -7.727 0.532 3.846 1 90.62 99 TYR A CA 1
ATOM 806 C C . TYR A 1 99 ? -8.758 -0.21 4.688 1 90.62 99 TYR A C 1
ATOM 808 O O . TYR A 1 99 ? -9.953 -0.161 4.398 1 90.62 99 TYR A O 1
ATOM 816 N N . LYS A 1 100 ? -8.25 -0.86 5.719 1 90.62 100 LYS A N 1
ATOM 817 C CA . LYS A 1 100 ? -9.18 -1.512 6.637 1 90.62 100 LYS A CA 1
ATOM 818 C C . LYS A 1 100 ? -10.125 -0.499 7.266 1 90.62 100 LYS A C 1
ATOM 820 O O . LYS A 1 100 ? -11.328 -0.755 7.383 1 90.62 100 LYS A O 1
ATOM 825 N N . ILE A 1 101 ? -9.578 0.568 7.645 1 94.31 101 ILE A N 1
ATOM 826 C CA . ILE A 1 101 ? -10.406 1.599 8.266 1 94.31 101 ILE A CA 1
ATOM 827 C C . ILE A 1 101 ? -11.32 2.225 7.215 1 94.31 101 ILE A C 1
ATOM 829 O O . ILE A 1 101 ? -12.516 2.406 7.453 1 9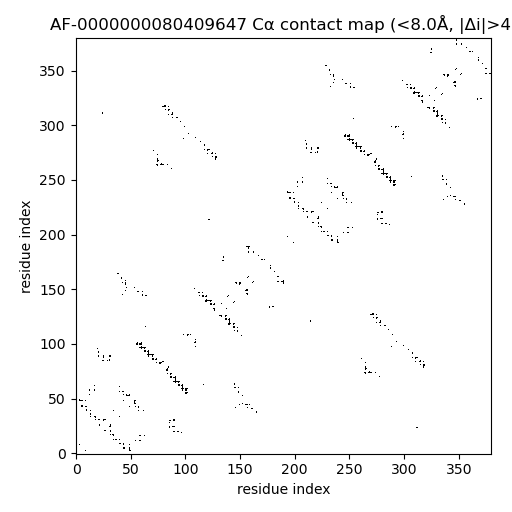4.31 101 ILE A O 1
ATOM 833 N N . LEU A 1 102 ? -10.82 2.535 6.027 1 93.06 102 LEU A N 1
ATOM 834 C CA . LEU A 1 102 ? -11.602 3.195 4.988 1 93.06 102 LEU A CA 1
ATOM 835 C C . LEU A 1 102 ? -12.758 2.312 4.539 1 93.06 102 LEU A C 1
ATOM 837 O O . LEU A 1 102 ? -13.773 2.816 4.051 1 93.06 102 LEU A O 1
ATOM 841 N N . ALA A 1 103 ? -12.578 1.006 4.703 1 88.44 103 ALA A N 1
ATOM 842 C CA . ALA A 1 103 ? -13.633 0.073 4.312 1 88.44 103 ALA A CA 1
ATOM 843 C C . ALA A 1 103 ? -14.883 0.264 5.164 1 88.44 103 ALA A C 1
ATOM 845 O O . ALA A 1 103 ? -15.969 -0.183 4.793 1 88.44 103 ALA A O 1
ATOM 846 N N . LEU A 1 104 ? -14.742 0.928 6.285 1 89.5 104 LEU A N 1
ATOM 847 C CA . LEU A 1 104 ? -15.875 1.199 7.164 1 89.5 104 LEU A CA 1
ATOM 848 C C . LEU A 1 104 ? -16.656 2.422 6.688 1 89.5 104 LEU A C 1
ATOM 850 O O . LEU A 1 104 ? -17.75 2.699 7.188 1 89.5 104 LEU A O 1
ATOM 854 N N . PHE A 1 105 ? -16.094 3.129 5.73 1 93.25 105 PHE A N 1
ATOM 855 C CA . PHE A 1 105 ? -16.688 4.359 5.215 1 93.25 105 PHE A CA 1
ATOM 856 C C . PHE A 1 105 ? -17.281 4.137 3.832 1 93.25 105 PHE A C 1
ATOM 858 O O . PHE A 1 105 ? -17 3.123 3.186 1 93.25 105 PHE A O 1
ATOM 865 N N . PRO A 1 106 ? -18.141 5.078 3.453 1 90.38 106 PRO A N 1
ATOM 866 C CA . PRO A 1 106 ? -18.625 5.008 2.074 1 90.38 106 PRO A CA 1
ATOM 867 C C . PRO A 1 106 ? -17.5 5.031 1.047 1 90.38 106 PRO A C 1
ATOM 869 O O . PRO A 1 106 ? -16.438 5.617 1.301 1 90.38 106 PRO A O 1
ATOM 872 N N . ALA A 1 107 ? -17.688 4.469 -0.126 1 86.69 107 ALA A N 1
ATOM 873 C CA . ALA A 1 107 ? -16.688 4.258 -1.166 1 86.69 107 ALA A CA 1
ATOM 874 C C . ALA A 1 107 ? -16.078 5.582 -1.61 1 86.69 107 ALA A C 1
ATOM 876 O O . ALA A 1 107 ? -14.914 5.621 -2.037 1 86.69 107 ALA A O 1
ATOM 877 N N . ASP A 1 108 ? -16.812 6.621 -1.479 1 91.75 108 ASP A N 1
ATOM 878 C CA . ASP A 1 108 ? -16.312 7.93 -1.894 1 91.75 108 ASP A CA 1
ATOM 879 C C . ASP A 1 108 ? -15.07 8.32 -1.107 1 91.75 108 ASP A C 1
ATOM 881 O O . ASP A 1 108 ? -14.195 9.023 -1.624 1 91.75 108 ASP A O 1
ATOM 885 N N . TYR A 1 109 ? -14.977 7.863 0.128 1 92.62 109 TYR A N 1
ATOM 886 C CA . TYR A 1 109 ? -13.812 8.172 0.945 1 92.62 109 TYR A CA 1
ATOM 887 C C . TYR A 1 109 ? -12.562 7.504 0.389 1 92.62 109 TYR A C 1
ATOM 889 O O . TYR A 1 109 ? -11.523 8.148 0.209 1 92.62 109 TYR A O 1
ATOM 897 N N . SER A 1 110 ? -12.664 6.234 0.095 1 90.69 110 SER A N 1
ATOM 898 C CA . SER A 1 110 ? -11.539 5.508 -0.47 1 90.69 110 SER A CA 1
ATOM 899 C C . SER A 1 110 ? -11.094 6.113 -1.799 1 90.69 110 SER A C 1
ATOM 901 O O . SER A 1 110 ? -9.898 6.199 -2.082 1 90.69 110 SER A O 1
ATOM 903 N N . ASN A 1 111 ? -12.055 6.527 -2.59 1 89.19 111 ASN A N 1
ATOM 904 C CA . ASN A 1 111 ? -11.742 7.141 -3.875 1 89.19 111 ASN A CA 1
ATOM 905 C C . ASN A 1 111 ? -11 8.461 -3.697 1 89.19 111 ASN A C 1
ATOM 907 O O . ASN A 1 111 ? -10.016 8.727 -4.391 1 89.19 111 ASN A O 1
ATOM 911 N N . ARG A 1 112 ? -11.484 9.211 -2.793 1 92.75 112 ARG A N 1
ATOM 912 C CA . ARG A 1 112 ? -10.883 10.516 -2.547 1 92.75 112 ARG A CA 1
ATOM 913 C C . ARG A 1 112 ? -9.469 10.367 -1.981 1 92.75 112 ARG A C 1
ATOM 915 O O . ARG A 1 112 ? -8.539 11.031 -2.438 1 92.75 112 ARG A O 1
ATOM 922 N N . PHE A 1 113 ? -9.305 9.508 -1.029 1 95.19 113 PHE A N 1
ATOM 923 C CA . PHE A 1 113 ? -7.988 9.305 -0.44 1 95.19 113 PHE A CA 1
ATOM 924 C C . PHE A 1 113 ? -7.047 8.641 -1.435 1 95.19 113 PHE A C 1
ATOM 926 O O . PHE A 1 113 ? -5.855 8.945 -1.477 1 95.19 113 PHE A O 1
ATOM 933 N N . GLY A 1 114 ? -7.613 7.688 -2.191 1 90.94 114 GLY A N 1
ATOM 934 C CA . GLY A 1 114 ? -6.805 7.086 -3.24 1 90.94 114 GLY A CA 1
ATOM 935 C C . GLY A 1 114 ? -6.25 8.094 -4.223 1 90.94 114 GLY A C 1
ATOM 936 O O . GLY A 1 114 ? -5.07 8.055 -4.566 1 90.94 114 GLY A O 1
ATOM 937 N N . ARG A 1 115 ? -7.07 8.984 -4.621 1 89.69 115 ARG A N 1
ATOM 938 C CA . ARG A 1 115 ? -6.637 10.055 -5.516 1 89.69 115 ARG A CA 1
ATOM 939 C C . ARG A 1 115 ? -5.59 10.938 -4.844 1 89.69 115 ARG A C 1
ATOM 941 O O . ARG A 1 115 ? -4.617 11.344 -5.48 1 89.69 115 ARG A O 1
ATOM 948 N N . SER A 1 116 ? -5.816 11.211 -3.643 1 94.75 116 SER A N 1
ATOM 949 C CA . SER A 1 116 ? -4.875 12.047 -2.904 1 94.75 116 SER A CA 1
ATOM 950 C C . SER A 1 116 ? -3.51 11.375 -2.797 1 94.75 116 SER A C 1
ATOM 952 O O . SER A 1 116 ? -2.479 12.039 -2.924 1 94.75 116 SER A O 1
ATOM 954 N N . VAL A 1 117 ? -3.523 10.117 -2.527 1 93.88 117 VAL A N 1
ATOM 955 C CA . VAL A 1 117 ? -2.271 9.375 -2.455 1 93.88 117 VAL A CA 1
ATOM 956 C C . VAL A 1 117 ? -1.528 9.484 -3.785 1 93.88 117 VAL A C 1
ATOM 958 O O . VAL A 1 117 ? -0.312 9.688 -3.809 1 93.88 117 VAL A O 1
ATOM 961 N N . GLN A 1 118 ? -2.25 9.422 -4.867 1 88.69 118 GLN A N 1
ATOM 962 C CA . GLN A 1 118 ? -1.643 9.539 -6.188 1 88.69 118 GLN A CA 1
ATOM 963 C C . GLN A 1 118 ? -1.077 10.938 -6.414 1 88.69 118 GLN A C 1
ATOM 965 O O . GLN A 1 118 ? 0.011 11.094 -6.973 1 88.69 118 GLN A O 1
ATOM 970 N N . LEU A 1 119 ? -1.801 11.891 -6.016 1 92 119 LEU A N 1
ATOM 971 C CA . LEU A 1 119 ? -1.351 13.273 -6.16 1 92 119 LEU A CA 1
ATOM 972 C C . LEU A 1 119 ? -0.089 13.523 -5.344 1 92 119 LEU A C 1
ATOM 974 O O . LEU A 1 119 ? 0.848 14.164 -5.816 1 92 119 LEU A O 1
ATOM 978 N N . VAL A 1 120 ? -0.102 13.016 -4.191 1 94.75 120 VAL A N 1
ATOM 979 C CA . VAL A 1 120 ? 1.057 13.164 -3.318 1 94.75 120 VAL A CA 1
ATOM 980 C C . VAL A 1 120 ? 2.271 12.492 -3.949 1 94.75 120 VAL A C 1
ATOM 982 O O . VAL A 1 120 ? 3.357 13.07 -4 1 94.75 120 VAL A O 1
ATOM 985 N N . ASN A 1 121 ? 2.105 11.289 -4.469 1 89.81 121 ASN A N 1
ATOM 986 C CA . ASN A 1 121 ? 3.201 10.578 -5.117 1 89.81 121 ASN A CA 1
ATOM 987 C C . ASN A 1 121 ? 3.688 11.305 -6.363 1 89.81 121 ASN A C 1
ATOM 989 O O . ASN A 1 121 ? 4.891 11.359 -6.625 1 89.81 121 ASN A O 1
ATOM 993 N N . GLY A 1 122 ? 2.723 11.789 -7.102 1 87.38 122 GLY A N 1
ATOM 994 C CA . GLY A 1 122 ? 3.107 12.594 -8.25 1 87.38 122 GLY A CA 1
ATOM 995 C C . GLY A 1 122 ? 3.922 13.812 -7.879 1 87.38 122 GLY A C 1
ATOM 996 O O . GLY A 1 122 ? 4.906 14.141 -8.547 1 87.38 122 GLY A O 1
ATOM 997 N N . ALA A 1 123 ? 3.508 14.461 -6.871 1 90.94 123 ALA A N 1
ATOM 998 C CA . ALA A 1 123 ? 4.246 15.625 -6.383 1 90.94 123 ALA A CA 1
ATOM 999 C C . ALA A 1 123 ? 5.648 15.227 -5.922 1 90.94 123 ALA A C 1
ATOM 1001 O O . ALA A 1 123 ? 6.617 15.945 -6.18 1 90.94 123 ALA A O 1
ATOM 1002 N N . LYS A 1 124 ? 5.727 14.156 -5.273 1 89.19 124 LYS A N 1
ATOM 1003 C CA . LYS A 1 124 ? 7.031 13.656 -4.84 1 89.19 124 LYS A CA 1
ATOM 1004 C C . LYS A 1 124 ? 7.934 13.367 -6.035 1 89.19 124 LYS A C 1
ATOM 1006 O O . LYS A 1 124 ? 9.141 13.609 -5.988 1 89.19 124 LYS A O 1
ATOM 1011 N N . CYS A 1 125 ? 7.379 12.75 -7.09 1 85.31 125 CYS A N 1
ATOM 1012 C CA . CYS A 1 125 ? 8.141 12.508 -8.312 1 85.31 125 CYS A CA 1
ATOM 1013 C C . CYS A 1 125 ? 8.648 13.82 -8.906 1 85.31 125 CYS A C 1
ATOM 1015 O O . CYS A 1 125 ? 9.789 13.898 -9.359 1 85.31 125 CYS A O 1
ATOM 1017 N N . THR A 1 126 ? 7.789 14.789 -8.867 1 86.56 126 THR A N 1
ATOM 1018 C CA . THR A 1 126 ? 8.164 16.094 -9.391 1 86.56 126 THR A CA 1
ATOM 1019 C C . THR A 1 126 ? 9.312 16.688 -8.578 1 86.56 126 THR A C 1
ATOM 1021 O O . THR A 1 126 ? 10.242 17.281 -9.141 1 86.56 126 THR A O 1
ATOM 1024 N N . LEU A 1 127 ? 9.258 16.547 -7.301 1 85.81 127 LEU A N 1
ATOM 1025 C CA . LEU A 1 127 ? 10.312 17.047 -6.426 1 85.81 127 LEU A CA 1
ATOM 1026 C C . LEU A 1 127 ? 11.633 16.344 -6.703 1 85.81 127 LEU A C 1
ATOM 1028 O O . LEU A 1 127 ? 12.703 16.938 -6.605 1 85.81 127 LEU A O 1
ATOM 1032 N N . ALA A 1 128 ? 11.531 15.109 -7.016 1 82.19 128 ALA A N 1
ATOM 1033 C CA . ALA A 1 128 ? 12.734 14.328 -7.277 1 82.19 128 ALA A CA 1
ATOM 1034 C C . ALA A 1 128 ? 13.383 14.734 -8.602 1 82.19 128 ALA A C 1
ATOM 1036 O O . ALA A 1 128 ? 14.594 14.578 -8.781 1 82.19 128 ALA A O 1
ATOM 1037 N N . LEU A 1 129 ? 12.578 15.203 -9.531 1 78.88 129 LEU A N 1
ATOM 1038 C CA . LEU A 1 129 ? 13.039 15.562 -10.867 1 78.88 129 LEU A CA 1
ATOM 1039 C C . LEU A 1 129 ? 13.703 16.938 -10.859 1 78.88 129 LEU A C 1
ATOM 1041 O O . LEU A 1 129 ? 14.633 17.188 -11.625 1 78.88 129 LEU A O 1
ATOM 1045 N N . ASP A 1 130 ? 13.023 17.766 -10.164 1 75.75 130 ASP A N 1
ATOM 1046 C CA . ASP A 1 130 ? 13.453 19.156 -10.25 1 75.75 130 ASP A CA 1
ATOM 1047 C C . ASP A 1 130 ? 13.57 19.781 -8.859 1 75.75 130 ASP A C 1
ATOM 1049 O O . ASP A 1 130 ? 12.602 19.781 -8.086 1 75.75 130 ASP A O 1
ATOM 1053 N N . ALA A 1 131 ? 14.688 20.281 -8.711 1 65.81 131 ALA A N 1
ATOM 1054 C CA . ALA A 1 131 ? 14.922 20.938 -7.43 1 65.81 131 ALA A CA 1
ATOM 1055 C C . ALA A 1 131 ? 14.211 22.297 -7.371 1 65.81 131 ALA A C 1
ATOM 1057 O O . ALA A 1 131 ? 13.93 22.812 -6.289 1 65.81 131 ALA A O 1
ATOM 1058 N N . ASP A 1 132 ? 13.977 22.672 -8.5 1 76.88 132 ASP A N 1
ATOM 1059 C CA . ASP A 1 132 ? 13.352 24 -8.508 1 76.88 132 ASP A CA 1
ATOM 1060 C C . ASP A 1 132 ? 11.828 23.875 -8.602 1 76.88 132 ASP A C 1
ATOM 1062 O O . ASP A 1 132 ? 11.227 24.375 -9.547 1 76.88 132 ASP A O 1
ATOM 1066 N N . VAL A 1 133 ? 11.32 23.266 -7.66 1 76.38 133 VAL A N 1
ATOM 1067 C CA . VAL A 1 133 ? 9.883 23.016 -7.73 1 76.38 133 VAL A CA 1
ATOM 1068 C C . VAL A 1 133 ? 9.156 24.031 -6.852 1 76.38 133 VAL A C 1
ATOM 1070 O O . VAL A 1 133 ? 9.734 24.609 -5.926 1 76.38 133 VAL A O 1
ATOM 1073 N N . SER A 1 134 ? 7.922 24.25 -7.184 1 87.38 134 SER A N 1
ATOM 1074 C CA . SER A 1 134 ? 7.082 25.25 -6.527 1 87.38 134 SER A CA 1
ATOM 1075 C C . SER A 1 134 ? 6.754 24.844 -5.094 1 87.38 134 SER A C 1
ATOM 1077 O O . SER A 1 134 ? 6.777 23.656 -4.762 1 87.38 134 SER A O 1
ATOM 1079 N N . VAL A 1 135 ? 6.465 25.828 -4.34 1 91.5 135 VAL A N 1
ATOM 1080 C CA . VAL A 1 135 ? 6.066 25.625 -2.949 1 91.5 135 VAL A CA 1
ATOM 1081 C C . VAL A 1 135 ? 4.766 24.828 -2.893 1 91.5 135 VAL A C 1
ATOM 1083 O O . VAL A 1 135 ? 4.566 24.031 -1.983 1 91.5 135 VAL A O 1
ATOM 1086 N N . THR A 1 136 ? 3.975 25.031 -3.873 1 91.94 136 THR A N 1
ATOM 1087 C CA . THR A 1 136 ? 2.703 24.312 -3.918 1 91.94 136 THR A CA 1
ATOM 1088 C C . THR A 1 136 ? 2.928 22.828 -4.109 1 91.94 136 THR A C 1
ATOM 1090 O O . THR A 1 136 ? 2.232 22 -3.504 1 91.94 136 THR A O 1
ATOM 1093 N N . THR A 1 137 ? 3.869 22.516 -4.934 1 93.62 137 THR A N 1
ATOM 1094 C CA . THR A 1 137 ? 4.215 21.109 -5.133 1 93.62 137 THR A CA 1
ATOM 1095 C C . THR A 1 137 ? 4.801 20.5 -3.859 1 93.62 137 THR A C 1
ATOM 1097 O O . THR A 1 137 ? 4.492 19.375 -3.504 1 93.62 137 THR A O 1
ATOM 1100 N N . TRP A 1 138 ? 5.586 21.266 -3.221 1 94.62 138 TRP A N 1
ATOM 1101 C CA . TRP A 1 138 ? 6.176 20.812 -1.965 1 94.62 138 TRP A CA 1
ATOM 1102 C C . TRP A 1 138 ? 5.098 20.594 -0.909 1 94.62 138 TRP A C 1
ATOM 1104 O O . TRP A 1 138 ? 5.137 19.594 -0.178 1 94.62 138 TRP A O 1
ATOM 1114 N N . MET A 1 139 ? 4.145 21.469 -0.887 1 95.25 139 MET A N 1
ATOM 1115 C CA . MET A 1 139 ? 3.037 21.344 0.056 1 95.25 139 MET A CA 1
ATOM 1116 C C . MET A 1 139 ? 2.211 20.094 -0.23 1 95.25 139 MET A C 1
ATOM 1118 O O . MET A 1 139 ? 1.821 19.391 0.694 1 95.25 139 MET A O 1
ATOM 1122 N N . GLU A 1 140 ? 1.94 19.875 -1.455 1 95.31 140 GLU A N 1
ATOM 1123 C CA . GLU A 1 140 ? 1.184 18.703 -1.859 1 95.31 140 GLU A CA 1
ATOM 1124 C C . GLU A 1 140 ? 1.923 17.422 -1.487 1 95.31 140 GLU A C 1
ATOM 1126 O O . GLU A 1 140 ? 1.323 16.484 -0.951 1 95.31 140 GLU A O 1
ATOM 1131 N N . ALA A 1 141 ? 3.193 17.391 -1.706 1 93.62 141 ALA A N 1
ATOM 1132 C CA . ALA A 1 141 ? 4.023 16.219 -1.455 1 93.62 141 ALA A CA 1
ATOM 1133 C C . ALA A 1 141 ? 4.086 15.898 0.037 1 93.62 141 ALA A C 1
ATOM 1135 O O . ALA A 1 141 ? 4.156 14.734 0.426 1 93.62 141 ALA A O 1
ATOM 1136 N N . ASN A 1 142 ? 4 16.938 0.799 1 95.19 142 ASN A N 1
ATOM 1137 C CA . ASN A 1 142 ? 4.27 16.734 2.217 1 95.19 142 ASN A CA 1
ATOM 1138 C C . ASN A 1 142 ? 2.982 16.719 3.037 1 95.19 142 ASN A C 1
ATOM 1140 O O . ASN A 1 142 ? 2.914 16.094 4.09 1 95.19 142 ASN A O 1
ATOM 1144 N N . PHE A 1 143 ? 1.93 17.391 2.523 1 96.81 143 PHE A N 1
ATOM 1145 C CA . PHE A 1 143 ? 0.768 17.578 3.383 1 96.81 143 PHE A CA 1
ATOM 1146 C C . PHE A 1 143 ? -0.523 17.328 2.611 1 96.81 143 PHE A C 1
ATOM 1148 O O . PHE A 1 143 ? -1.612 17.641 3.098 1 96.81 143 PHE A O 1
ATOM 1155 N N . GLY A 1 144 ? -0.403 16.766 1.468 1 97 144 GLY A N 1
ATOM 1156 C CA . GLY A 1 144 ? -1.572 16.547 0.633 1 97 144 GLY A CA 1
ATOM 1157 C C . GLY A 1 144 ? -2.627 15.68 1.299 1 97 144 GLY A C 1
ATOM 1158 O O . GLY A 1 144 ? -3.824 15.938 1.162 1 97 144 GLY A O 1
ATOM 1159 N N . LEU A 1 145 ? -2.225 14.703 1.995 1 97.44 145 LEU A N 1
ATOM 1160 C CA . LEU A 1 145 ? -3.162 13.805 2.666 1 97.44 145 LEU A CA 1
ATOM 1161 C C . LEU A 1 145 ? -3.879 14.523 3.803 1 97.44 145 LEU A C 1
ATOM 1163 O O . LEU A 1 145 ? -5.074 14.312 4.02 1 97.44 145 LEU A O 1
ATOM 1167 N N . ILE A 1 146 ? -3.139 15.352 4.512 1 97.69 146 ILE A N 1
ATOM 1168 C CA . ILE A 1 146 ? -3.734 16.125 5.598 1 97.69 146 ILE A CA 1
ATOM 1169 C C . ILE A 1 146 ? -4.754 17.109 5.031 1 97.69 146 ILE A C 1
ATOM 1171 O O . ILE A 1 146 ? -5.812 17.328 5.621 1 97.69 146 ILE A O 1
ATOM 1175 N N . LYS A 1 147 ? -4.387 17.672 3.918 1 97 147 LYS A N 1
ATOM 1176 C CA . LYS A 1 147 ? -5.312 18.578 3.238 1 97 147 LYS A CA 1
ATOM 1177 C C . LYS A 1 147 ? -6.605 17.859 2.861 1 97 147 LYS A C 1
ATOM 1179 O O . LYS A 1 147 ? -7.699 18.359 3.119 1 97 147 LYS A O 1
ATOM 1184 N N . THR A 1 148 ? -6.48 16.688 2.277 1 97.25 148 THR A N 1
ATOM 1185 C CA . THR A 1 148 ? -7.648 15.906 1.901 1 97.25 148 THR A CA 1
ATOM 1186 C C . THR A 1 148 ? -8.484 15.555 3.131 1 97.25 148 THR A C 1
ATOM 1188 O O . THR A 1 148 ? -9.711 15.688 3.117 1 97.25 148 THR A O 1
ATOM 1191 N N . PHE A 1 149 ? -7.824 15.133 4.156 1 97.94 149 PHE A N 1
ATOM 1192 C CA . PHE A 1 149 ? -8.492 14.828 5.418 1 97.94 149 PHE A CA 1
ATOM 1193 C C . PHE A 1 149 ? -9.312 16.016 5.898 1 97.94 149 PHE A C 1
ATOM 1195 O O . PHE A 1 149 ? -10.492 15.867 6.219 1 97.94 149 PHE A O 1
ATOM 1202 N N . SER A 1 150 ? -8.719 17.156 5.918 1 97.56 150 SER A N 1
ATOM 1203 C CA . SER A 1 150 ? -9.406 18.359 6.398 1 97.56 150 SER A CA 1
ATOM 1204 C C . SER A 1 150 ? -10.617 18.688 5.539 1 97.56 150 SER A C 1
ATOM 1206 O O . SER A 1 150 ? -11.672 19.062 6.059 1 97.56 150 SER A O 1
ATOM 1208 N N . GLU A 1 151 ? -10.477 18.484 4.262 1 96.38 151 GLU A N 1
ATOM 1209 C CA . GLU A 1 151 ? -11.586 18.734 3.348 1 96.38 151 GLU A CA 1
ATOM 1210 C C . GLU A 1 151 ? -12.742 17.781 3.592 1 96.38 151 GLU A C 1
ATOM 1212 O O . GLU A 1 151 ? -13.906 18.172 3.549 1 96.38 151 GLU A O 1
ATOM 1217 N N . VAL A 1 152 ? -12.438 16.562 3.854 1 96.19 152 VAL A N 1
ATOM 1218 C CA . VAL A 1 152 ? -13.445 15.516 4.039 1 96.19 152 VAL A CA 1
ATOM 1219 C C . VAL A 1 152 ? -14.266 15.812 5.289 1 96.19 152 VAL A C 1
ATOM 1221 O O . VAL A 1 152 ? -15.469 15.539 5.324 1 96.19 152 VAL A O 1
ATOM 1224 N N . ILE A 1 153 ? -13.656 16.375 6.293 1 96.38 153 ILE A N 1
ATOM 1225 C CA . ILE A 1 153 ? -14.391 16.625 7.527 1 96.38 153 ILE A CA 1
ATOM 1226 C C . ILE A 1 153 ? -14.914 18.062 7.527 1 96.38 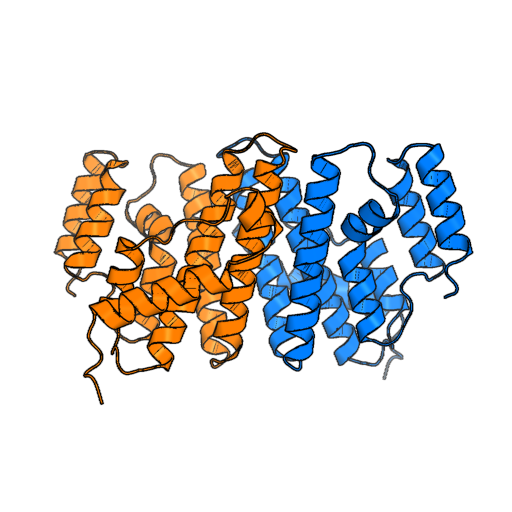153 ILE A C 1
ATOM 1228 O O . ILE A 1 153 ? -15.461 18.531 8.531 1 96.38 153 ILE A O 1
ATOM 1232 N N . GLY A 1 154 ? -14.68 18.797 6.43 1 95.25 154 GLY A N 1
ATOM 1233 C CA . GLY A 1 154 ? -15.227 20.141 6.266 1 95.25 154 GLY A CA 1
ATOM 1234 C C . GLY A 1 154 ? -14.484 21.188 7.066 1 95.25 154 GLY A C 1
ATOM 1235 O O . GLY A 1 154 ? -15.102 22.109 7.605 1 95.25 154 GLY A O 1
ATOM 1236 N N . ARG A 1 155 ? -13.18 21.016 7.227 1 95 155 ARG A N 1
ATOM 1237 C CA . ARG A 1 155 ? -12.344 21.969 7.957 1 95 155 ARG A CA 1
ATOM 1238 C C . ARG A 1 155 ? -11.172 22.438 7.098 1 95 155 ARG A C 1
ATOM 1240 O O . ARG A 1 155 ? -11.055 22.047 5.938 1 95 155 ARG A O 1
ATOM 1247 N N . SER A 1 156 ? -10.406 23.344 7.637 1 93.12 156 SER A N 1
ATOM 1248 C CA . SER A 1 156 ? -9.148 23.766 7.031 1 93.12 156 SER A CA 1
ATOM 1249 C C . SER A 1 156 ? -7.953 23.203 7.781 1 93.12 156 SER A C 1
ATOM 1251 O O . SER A 1 156 ? -7.934 23.188 9.016 1 93.12 156 SER A O 1
ATOM 1253 N N . TYR A 1 157 ? -6.992 22.719 6.969 1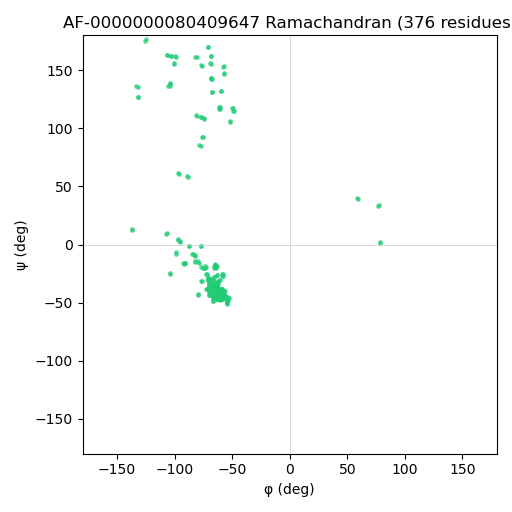 94.44 157 TYR A N 1
ATOM 1254 C CA . TYR A 1 157 ? -5.836 22.125 7.633 1 94.44 157 TYR A CA 1
ATOM 1255 C C . TYR A 1 157 ? -4.82 23.203 8.016 1 94.44 157 TYR A C 1
ATOM 1257 O O . TYR A 1 157 ? -3.887 22.938 8.773 1 94.44 157 TYR A O 1
ATOM 1265 N N . LEU A 1 158 ? -5.07 24.375 7.555 1 93.81 158 LEU A N 1
ATOM 1266 C CA . LEU A 1 158 ? -4.148 25.453 7.879 1 93.81 158 LEU A CA 1
ATOM 1267 C C . LEU A 1 158 ? -4.551 26.141 9.18 1 93.81 158 LEU A C 1
ATOM 1269 O O . LEU A 1 158 ? -4.785 27.359 9.195 1 93.81 158 LEU A O 1
ATOM 1273 N N . THR A 1 159 ? -4.605 25.391 10.219 1 92.12 159 THR A N 1
ATOM 1274 C CA . THR A 1 159 ? -4.777 25.906 11.57 1 92.12 159 THR A CA 1
ATOM 1275 C C . THR A 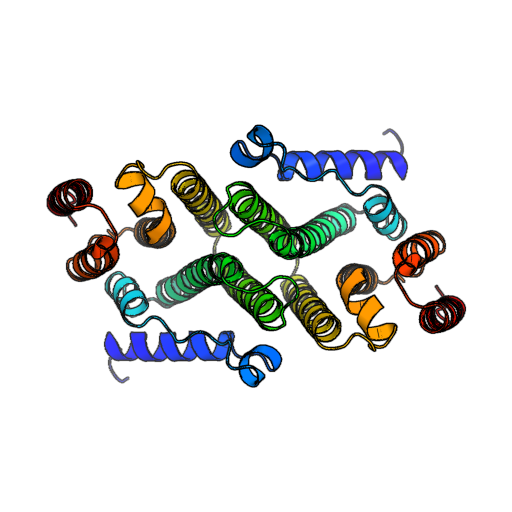1 159 ? -3.512 26.625 12.039 1 92.12 159 THR A C 1
ATOM 1277 O O . THR A 1 159 ? -2.479 26.578 11.367 1 92.12 159 THR A O 1
ATOM 1280 N N . THR A 1 160 ? -3.637 27.297 13.156 1 91.38 160 THR A N 1
ATOM 1281 C CA . THR A 1 160 ? -2.455 27.953 13.711 1 91.38 160 THR A CA 1
ATOM 1282 C C . THR A 1 160 ? -1.357 26.922 14 1 91.38 160 THR A C 1
ATOM 1284 O O . THR A 1 160 ? -0.199 27.125 13.633 1 91.38 160 THR A O 1
ATOM 1287 N N . TYR A 1 161 ? -1.767 25.859 14.625 1 93.69 161 TYR A N 1
ATOM 1288 C CA . TYR A 1 161 ? -0.798 24.812 14.93 1 93.69 161 TYR A CA 1
ATOM 1289 C C . TYR A 1 161 ? -0.278 24.156 13.648 1 93.69 161 TYR A C 1
ATOM 1291 O O . TYR A 1 161 ? 0.919 23.891 13.523 1 93.69 161 TYR A O 1
ATOM 1299 N N . GLY A 1 162 ? -1.128 23.922 12.68 1 95.12 162 GLY A N 1
ATOM 1300 C CA . GLY A 1 162 ? -0.725 23.344 11.406 1 95.12 162 GLY A CA 1
ATOM 1301 C C . GLY A 1 162 ? 0.304 24.188 10.672 1 95.12 162 GLY A C 1
ATOM 1302 O O . GLY A 1 162 ? 1.262 23.656 10.109 1 95.12 162 GLY A O 1
ATOM 1303 N N . LYS A 1 163 ? 0.103 25.469 10.727 1 94.75 163 LYS A N 1
ATOM 1304 C CA . LYS A 1 163 ? 1.046 26.375 10.086 1 94.75 163 LYS A CA 1
ATOM 1305 C C . LYS A 1 163 ? 2.43 26.281 10.719 1 94.75 163 LYS A C 1
ATOM 1307 O O . LYS A 1 163 ? 3.445 26.344 10.023 1 94.75 163 LYS A O 1
ATOM 1312 N N . THR A 1 164 ? 2.451 26.109 11.992 1 94.56 164 THR A N 1
ATOM 1313 C CA . THR A 1 164 ? 3.721 25.969 12.695 1 94.56 164 THR A CA 1
ATOM 1314 C C . THR A 1 164 ? 4.441 24.688 12.258 1 94.56 164 THR A C 1
ATOM 1316 O O . THR A 1 164 ? 5.66 24.688 12.094 1 94.56 164 THR A O 1
ATOM 1319 N N . ILE A 1 165 ? 3.689 23.641 12.102 1 96 165 ILE A N 1
ATOM 1320 C CA . ILE A 1 165 ? 4.258 22.359 11.672 1 96 165 ILE A CA 1
ATOM 1321 C C . ILE A 1 165 ? 4.824 22.5 10.258 1 96 165 ILE A C 1
ATOM 1323 O O . ILE A 1 165 ? 5.922 22.016 9.977 1 96 165 ILE A O 1
ATOM 1327 N N . ILE A 1 166 ? 4.113 23.141 9.391 1 96.19 166 ILE A N 1
ATOM 1328 C CA . ILE A 1 166 ? 4.52 23.344 8 1 96.19 166 ILE A CA 1
ATOM 1329 C C . ILE A 1 166 ? 5.801 24.172 7.945 1 96.19 166 ILE A C 1
ATOM 1331 O O . ILE A 1 166 ? 6.746 23.812 7.234 1 96.19 166 ILE A O 1
ATOM 1335 N N . GLU A 1 167 ? 5.863 25.219 8.734 1 94.69 167 GLU A N 1
ATOM 1336 C CA . GLU A 1 167 ? 7.023 26.094 8.758 1 94.69 167 GLU A CA 1
ATOM 1337 C C . GLU A 1 167 ? 8.258 25.375 9.281 1 94.69 167 GLU A C 1
ATOM 1339 O O . GLU A 1 167 ? 9.367 25.609 8.805 1 94.69 167 GLU A O 1
ATOM 1344 N N . ARG A 1 168 ? 8.047 24.594 10.25 1 94.81 168 ARG A N 1
ATOM 1345 C CA . ARG A 1 168 ? 9.164 23.844 10.805 1 94.81 168 ARG A CA 1
ATOM 1346 C C . ARG A 1 168 ? 9.75 22.906 9.758 1 94.81 168 ARG A C 1
ATOM 1348 O O . ARG A 1 168 ? 10.977 22.75 9.664 1 94.81 168 ARG A O 1
ATOM 1355 N N . LYS A 1 169 ? 8.898 22.266 9 1 94.06 169 LYS A N 1
ATOM 1356 C CA . LYS A 1 169 ? 9.391 21.359 7.965 1 94.06 169 LYS A CA 1
ATOM 1357 C C . LYS A 1 169 ? 10.008 22.125 6.805 1 94.06 169 LYS A C 1
ATOM 1359 O O . LYS A 1 169 ? 10.906 21.625 6.125 1 94.06 169 LYS A O 1
ATOM 1364 N N . ALA A 1 170 ? 9.594 23.344 6.617 1 94.12 170 ALA A N 1
ATOM 1365 C CA . ALA A 1 170 ? 9.977 24.141 5.457 1 94.12 170 ALA A CA 1
ATOM 1366 C C . ALA A 1 170 ? 11.398 24.672 5.617 1 94.12 170 ALA A C 1
ATOM 1368 O O . ALA A 1 170 ? 11.938 25.312 4.703 1 94.12 170 ALA A O 1
ATOM 1369 N N . THR A 1 171 ? 12.016 24.375 6.707 1 92.25 171 THR A N 1
ATOM 1370 C CA . THR A 1 171 ? 13.383 24.828 6.922 1 92.25 171 THR A CA 1
ATOM 1371 C C . THR A 1 171 ? 14.328 24.219 5.891 1 92.25 171 THR A C 1
ATOM 1373 O O . THR A 1 171 ? 15.414 24.734 5.652 1 92.25 171 THR A O 1
ATOM 1376 N N . VAL A 1 172 ? 13.891 23.172 5.262 1 88.06 172 VAL A N 1
ATOM 1377 C CA . VAL A 1 172 ? 14.703 22.5 4.258 1 88.06 172 VAL A CA 1
ATOM 1378 C C . VAL A 1 172 ? 14.648 23.266 2.939 1 88.06 172 VAL A C 1
ATOM 1380 O O . VAL A 1 172 ? 15.492 23.078 2.064 1 88.06 172 VAL A O 1
ATOM 1383 N N . LEU A 1 173 ? 13.695 24.156 2.803 1 90.81 173 LEU A N 1
ATOM 1384 C CA . LEU A 1 173 ? 13.5 24.906 1.566 1 90.81 173 LEU A CA 1
ATOM 1385 C C . LEU A 1 173 ? 14.469 26.078 1.478 1 90.81 173 LEU A C 1
ATOM 1387 O O . LEU A 1 173 ? 15.039 26.484 2.488 1 90.81 173 LEU A O 1
ATOM 1391 N N . ARG A 1 174 ? 14.617 26.547 0.271 1 90.81 174 ARG A N 1
ATOM 1392 C CA . ARG A 1 174 ? 15.414 27.75 0.063 1 90.81 174 ARG A CA 1
ATOM 1393 C C . ARG A 1 174 ? 14.719 28.984 0.648 1 90.81 174 ARG A C 1
ATOM 1395 O O . ARG A 1 174 ? 13.492 28.984 0.816 1 90.81 174 ARG A O 1
ATOM 1402 N N . GLN A 1 175 ? 15.547 29.969 0.807 1 91.56 175 GLN A N 1
ATOM 1403 C CA . GLN A 1 175 ? 15.023 31.172 1.43 1 91.56 175 GLN A CA 1
ATOM 1404 C C . GLN A 1 175 ? 13.883 31.766 0.61 1 91.56 175 GLN A C 1
ATOM 1406 O O . GLN A 1 175 ? 12.867 32.188 1.168 1 91.56 175 GLN A O 1
ATOM 1411 N N . ASP A 1 176 ? 14.102 31.812 -0.657 1 90.56 176 ASP A N 1
ATOM 1412 C CA . ASP A 1 176 ? 13.055 32.375 -1.511 1 90.56 176 ASP A CA 1
ATOM 1413 C C . ASP A 1 176 ? 11.781 31.547 -1.442 1 90.56 176 ASP A C 1
ATOM 1415 O O . ASP A 1 176 ? 10.672 32.094 -1.442 1 90.56 176 ASP A O 1
ATOM 1419 N N . GLN A 1 177 ? 11.867 30.266 -1.337 1 90.81 177 GLN A N 1
ATOM 1420 C CA . GLN A 1 177 ? 10.727 29.375 -1.219 1 90.81 177 GLN A CA 1
ATOM 1421 C C . GLN A 1 177 ? 10.039 29.516 0.136 1 90.81 177 GLN A C 1
ATOM 1423 O O . GLN A 1 177 ? 8.812 29.484 0.224 1 90.81 177 GLN A O 1
ATOM 1428 N N . ARG A 1 178 ? 10.805 29.734 1.104 1 92.88 178 ARG A N 1
ATOM 1429 C CA . ARG A 1 178 ? 10.25 29.922 2.441 1 92.88 178 ARG A CA 1
ATOM 1430 C C . ARG A 1 178 ? 9.422 31.203 2.518 1 92.88 178 ARG A C 1
ATOM 1432 O O . ARG A 1 178 ? 8.383 31.234 3.18 1 92.88 178 ARG A O 1
ATOM 1439 N N . GLU A 1 179 ? 9.953 32.156 1.88 1 92.56 179 GLU A N 1
ATOM 1440 C CA . GLU A 1 179 ? 9.219 33.406 1.849 1 92.56 179 GLU A CA 1
ATOM 1441 C C . GLU A 1 179 ? 7.895 33.281 1.099 1 92.56 179 GLU A C 1
ATOM 1443 O O . GLU A 1 179 ? 6.871 33.812 1.524 1 92.56 179 GLU A O 1
ATOM 1448 N N . GLN A 1 180 ? 7.949 32.562 0.065 1 91.88 180 GLN A N 1
ATOM 1449 C CA . GLN A 1 180 ? 6.727 32.281 -0.68 1 91.88 180 GLN A CA 1
ATOM 1450 C C . GLN A 1 180 ? 5.734 31.5 0.167 1 91.88 180 GLN A C 1
ATOM 1452 O O . GLN A 1 180 ? 4.531 31.75 0.13 1 91.88 180 GLN A O 1
ATOM 1457 N N . LEU A 1 181 ? 6.277 30.562 0.872 1 93.19 181 LEU A N 1
ATOM 1458 C CA . LEU A 1 181 ? 5.441 29.734 1.733 1 93.19 181 LEU A CA 1
ATOM 1459 C C . LEU A 1 181 ? 4.781 30.562 2.822 1 93.19 181 LEU A C 1
ATOM 1461 O O . LEU A 1 181 ? 3.59 30.406 3.102 1 93.19 181 LEU A O 1
ATOM 1465 N N . THR A 1 182 ? 5.555 31.422 3.387 1 91.25 182 THR A N 1
ATOM 1466 C CA . THR A 1 182 ? 5.039 32.281 4.441 1 91.25 182 THR A CA 1
ATOM 1467 C C . THR A 1 182 ? 3.896 33.156 3.92 1 91.25 182 THR A C 1
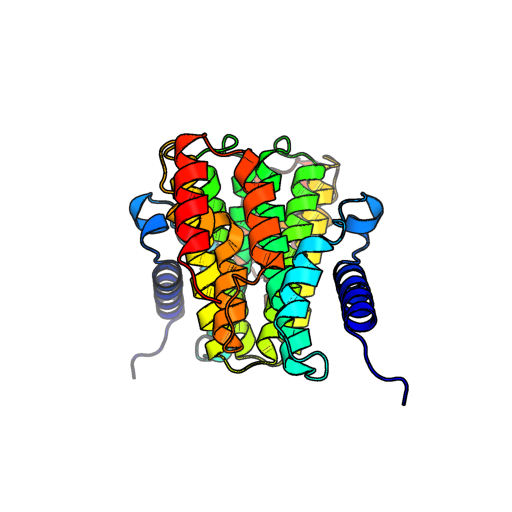ATOM 1469 O O . THR A 1 182 ? 2.883 33.312 4.598 1 91.25 182 THR A O 1
ATOM 1472 N N . THR A 1 183 ? 4.07 33.625 2.742 1 90.88 183 THR A N 1
ATOM 1473 C CA . THR A 1 183 ? 3.033 34.438 2.115 1 90.88 183 THR A CA 1
ATOM 1474 C C . THR A 1 183 ? 1.784 33.594 1.848 1 90.88 183 THR A C 1
ATOM 1476 O O . THR A 1 183 ? 0.664 34.062 2.082 1 90.88 183 THR A O 1
ATOM 1479 N N . LEU A 1 184 ? 2.002 32.438 1.407 1 89.06 184 LEU A N 1
ATOM 1480 C CA . LEU A 1 184 ? 0.898 31.516 1.123 1 89.06 184 LEU A CA 1
ATOM 1481 C C . LEU A 1 184 ? 0.13 31.188 2.396 1 89.06 184 LEU A C 1
ATOM 1483 O O . LEU A 1 184 ? -1.103 31.172 2.398 1 89.06 184 LEU A O 1
ATOM 1487 N N . LEU A 1 185 ? 0.816 30.938 3.451 1 91.56 185 LEU A N 1
ATOM 1488 C CA . LEU A 1 185 ? 0.196 30.547 4.711 1 91.56 185 LEU A CA 1
ATOM 1489 C C . LEU A 1 185 ? -0.542 31.719 5.344 1 91.56 185 LEU A C 1
ATOM 1491 O O . LEU A 1 185 ? -1.556 31.531 6.02 1 91.56 185 LEU A O 1
ATOM 1495 N N . ALA A 1 186 ? -0 32.906 5.07 1 87.94 186 ALA A N 1
ATOM 1496 C CA . ALA A 1 186 ? -0.609 34.094 5.629 1 87.94 186 ALA A CA 1
ATOM 1497 C C . ALA A 1 186 ? -1.951 34.406 4.969 1 87.94 186 ALA A C 1
ATOM 1499 O O . ALA A 1 186 ? -2.865 34.938 5.609 1 87.94 186 ALA A O 1
ATOM 1500 N N . HIS A 1 187 ? -2.053 33.969 3.684 1 82.25 187 HIS A N 1
ATOM 1501 C CA . HIS A 1 187 ? -3.268 34.281 2.939 1 82.25 187 HIS A CA 1
ATOM 1502 C C . HIS A 1 187 ? -4.297 33.156 3.072 1 82.25 187 HIS A C 1
ATOM 1504 O O . HIS A 1 187 ? -5.453 33.344 2.678 1 82.25 187 HIS A O 1
ATOM 1510 N N . ALA A 1 188 ? -3.766 32.094 3.512 1 73.25 188 ALA A N 1
ATOM 1511 C CA . ALA A 1 188 ? -4.668 30.953 3.637 1 73.25 188 ALA A CA 1
ATOM 1512 C C . ALA A 1 188 ? -5.523 31.062 4.895 1 73.25 188 ALA A C 1
ATOM 1514 O O . ALA A 1 188 ? -5.016 31.375 5.977 1 73.25 188 ALA A O 1
ATOM 1515 N N . VAL A 1 189 ? -6.594 31.734 4.809 1 58.72 189 VAL A N 1
ATOM 1516 C CA . VAL A 1 189 ? -7.551 31.922 5.895 1 58.72 189 VAL A CA 1
ATOM 1517 C C . VAL A 1 189 ? -8.117 30.578 6.316 1 58.72 189 VAL A C 1
ATOM 1519 O O . VAL A 1 189 ? -8.492 29.75 5.473 1 58.72 189 VAL A O 1
ATOM 1522 N N . ALA A 1 190 ? -7.773 30.266 7.676 1 51.69 190 ALA A N 1
ATOM 1523 C CA . ALA A 1 190 ? -8.445 29.125 8.281 1 51.69 190 ALA A CA 1
ATOM 1524 C C . ALA A 1 190 ? -9.969 29.25 8.164 1 51.69 190 ALA A C 1
ATOM 1526 O O . ALA A 1 190 ? -10.492 30.375 8.125 1 51.69 190 ALA A O 1
ATOM 1527 N N . MET B 1 1 ? -24.938 -16.109 -27.516 1 42.25 1 MET B N 1
ATOM 1528 C CA . MET B 1 1 ? -24.109 -15.625 -26.406 1 42.25 1 MET B CA 1
ATOM 1529 C C . MET B 1 1 ? -22.719 -16.219 -26.469 1 42.25 1 MET B C 1
ATOM 1531 O O . MET B 1 1 ? -22.547 -17.438 -26.469 1 42.25 1 MET B O 1
ATOM 1535 N N . GLU B 1 2 ? -21.734 -15.695 -27.141 1 51.03 2 GLU B N 1
ATOM 1536 C CA . GLU B 1 2 ? -20.469 -16.344 -27.484 1 51.03 2 GLU B CA 1
ATOM 1537 C C . GLU B 1 2 ? -19.844 -17 -26.25 1 51.03 2 GLU B C 1
ATOM 1539 O O . GLU B 1 2 ? -19.906 -16.453 -25.156 1 51.03 2 GLU B O 1
ATOM 1544 N N . GLN B 1 3 ? -19.672 -18.234 -26.203 1 64.56 3 GLN B N 1
ATOM 1545 C CA . GLN B 1 3 ? -19.188 -19.094 -25.125 1 64.56 3 GLN B CA 1
ATOM 1546 C C . GLN B 1 3 ? -17.859 -18.578 -24.578 1 64.56 3 GLN B C 1
ATOM 1548 O O . GLN B 1 3 ? -16.938 -18.281 -25.328 1 64.56 3 GLN B O 1
ATOM 1553 N N . MET B 1 4 ? -17.828 -17.969 -23.406 1 75.5 4 MET B N 1
ATOM 1554 C CA . MET B 1 4 ? -16.625 -17.531 -22.719 1 75.5 4 MET B CA 1
ATOM 1555 C C . MET B 1 4 ? -15.586 -18.656 -22.672 1 75.5 4 MET B C 1
ATOM 1557 O O . MET B 1 4 ? -15.906 -19.797 -22.328 1 75.5 4 MET B O 1
ATOM 1561 N N . THR B 1 5 ? -14.461 -18.453 -23.344 1 88.75 5 THR B N 1
ATOM 1562 C CA . THR B 1 5 ? -13.344 -19.391 -23.297 1 88.75 5 THR B CA 1
ATOM 1563 C C . THR B 1 5 ? -12.281 -18.906 -22.312 1 88.75 5 THR B C 1
ATOM 1565 O O . THR B 1 5 ? -12.297 -17.75 -21.875 1 88.75 5 THR B O 1
ATOM 1568 N N . TYR B 1 6 ? -11.453 -19.859 -21.922 1 91.5 6 TYR B N 1
ATOM 1569 C CA . TYR B 1 6 ? -10.328 -19.562 -21.047 1 91.5 6 TYR B CA 1
ATOM 1570 C C . TYR B 1 6 ? -9.484 -18.422 -21.609 1 91.5 6 TYR B C 1
ATOM 1572 O O . TYR B 1 6 ? -9.172 -17.469 -20.891 1 91.5 6 TYR B O 1
ATOM 1580 N N . GLU B 1 7 ? -9.164 -18.438 -22.859 1 92.38 7 GLU B N 1
ATOM 1581 C CA . GLU B 1 7 ? -8.297 -17.422 -23.469 1 92.38 7 GLU B CA 1
ATOM 1582 C C . GLU B 1 7 ? -8.992 -16.078 -23.547 1 92.38 7 GLU B C 1
ATOM 1584 O O . GLU B 1 7 ? -8.344 -15.031 -23.438 1 92.38 7 GLU B O 1
ATOM 1589 N N . THR B 1 8 ? -10.266 -16.109 -23.75 1 94.44 8 THR B N 1
ATOM 1590 C CA . THR B 1 8 ? -11.016 -14.852 -23.766 1 94.44 8 THR B CA 1
ATOM 1591 C C . THR B 1 8 ? -10.992 -14.188 -22.391 1 94.44 8 THR B C 1
ATOM 1593 O O . THR B 1 8 ? -10.891 -12.961 -22.281 1 94.44 8 THR B O 1
ATOM 1596 N N . VAL B 1 9 ? -11.109 -15 -21.406 1 96.75 9 VAL B N 1
ATOM 1597 C CA . VAL B 1 9 ? -11.094 -14.484 -20.031 1 96.75 9 VAL B CA 1
ATOM 1598 C C . VAL B 1 9 ? -9.711 -13.938 -19.703 1 96.75 9 VAL B C 1
ATOM 1600 O O . VAL B 1 9 ? -9.594 -12.852 -19.125 1 96.75 9 VAL B O 1
ATOM 1603 N N . VAL B 1 10 ? -8.664 -14.648 -20.062 1 97.19 10 VAL B N 1
ATOM 1604 C CA . VAL B 1 10 ? -7.297 -14.211 -19.812 1 97.19 10 VAL B CA 1
ATOM 1605 C C . VAL B 1 10 ? -7.055 -12.867 -20.5 1 97.19 10 VAL B C 1
ATOM 1607 O O . VAL B 1 10 ? -6.504 -11.945 -19.891 1 97.19 10 VAL B O 1
ATOM 1610 N N . THR B 1 11 ? -7.484 -12.742 -21.703 1 96.69 11 THR B N 1
ATOM 1611 C CA . THR B 1 11 ? -7.273 -11.523 -22.484 1 96.69 11 THR B CA 1
ATOM 1612 C C . THR B 1 11 ? -8.055 -10.359 -21.891 1 96.69 11 THR B C 1
ATOM 1614 O O . THR B 1 11 ? -7.566 -9.227 -21.844 1 96.69 11 THR B O 1
ATOM 1617 N N . ASP B 1 12 ? -9.227 -10.664 -21.5 1 97.56 12 ASP B N 1
ATOM 1618 C CA . ASP B 1 12 ? -10.055 -9.633 -20.891 1 97.56 12 ASP B CA 1
ATOM 1619 C C . ASP B 1 12 ? -9.453 -9.156 -19.562 1 97.56 12 ASP B C 1
ATOM 1621 O O . ASP B 1 12 ? -9.422 -7.953 -19.297 1 97.56 12 ASP B O 1
ATOM 1625 N N . LEU B 1 13 ? -9.031 -10.078 -18.766 1 98.12 13 LEU B N 1
ATOM 1626 C CA . LEU B 1 13 ? -8.422 -9.719 -17.484 1 98.12 13 LEU B CA 1
ATOM 1627 C C . LEU B 1 13 ? -7.121 -8.953 -17.703 1 98.12 13 LEU B C 1
ATOM 1629 O O . LEU B 1 13 ? -6.828 -8.008 -16.969 1 98.12 13 LEU B O 1
ATOM 1633 N N . ALA B 1 14 ? -6.375 -9.359 -18.688 1 97.56 14 ALA B N 1
ATOM 1634 C CA . ALA B 1 14 ? -5.148 -8.633 -19.016 1 97.56 14 ALA B CA 1
ATOM 1635 C C . ALA B 1 14 ? -5.449 -7.191 -19.391 1 97.56 14 ALA B C 1
ATOM 1637 O O . ALA B 1 14 ? -4.746 -6.27 -18.984 1 97.56 14 ALA B O 1
ATOM 1638 N N . ARG B 1 15 ? -6.445 -7.039 -20.156 1 96.44 15 ARG B N 1
ATOM 1639 C CA . ARG B 1 15 ? -6.871 -5.703 -20.562 1 96.44 15 ARG B CA 1
ATOM 1640 C C . ARG B 1 15 ? -7.293 -4.871 -19.359 1 96.44 15 ARG B C 1
ATOM 1642 O O . ARG B 1 15 ? -6.934 -3.697 -19.25 1 96.44 15 ARG B O 1
ATOM 1649 N N . GLN B 1 16 ? -8.023 -5.449 -18.516 1 96.81 16 GLN B N 1
ATOM 1650 C CA . GLN B 1 16 ? -8.477 -4.754 -17.312 1 96.81 16 GLN B CA 1
ATOM 1651 C C . GLN B 1 16 ? -7.289 -4.348 -16.438 1 96.81 16 GLN B C 1
ATOM 1653 O O . GLN B 1 16 ? -7.273 -3.248 -15.875 1 96.81 16 GLN B O 1
ATOM 1658 N N . ILE B 1 17 ? -6.34 -5.211 -16.266 1 96.56 17 ILE B N 1
ATOM 1659 C CA . ILE B 1 17 ? -5.148 -4.922 -15.484 1 96.56 17 ILE B CA 1
ATOM 1660 C C . ILE B 1 17 ? -4.422 -3.713 -16.062 1 96.56 17 ILE B C 1
ATOM 1662 O O . ILE B 1 17 ? -4.051 -2.791 -15.336 1 96.56 17 ILE B O 1
ATOM 1666 N N . GLU B 1 18 ? -4.273 -3.705 -17.344 1 92.81 18 GLU B N 1
ATOM 1667 C CA . GLU B 1 18 ? -3.605 -2.598 -18.016 1 92.81 18 GLU B CA 1
ATOM 1668 C C . GLU B 1 18 ? -4.387 -1.298 -17.859 1 92.81 18 GLU B C 1
ATOM 1670 O O . GLU B 1 18 ? -3.805 -0.247 -17.578 1 92.81 18 GLU B O 1
ATOM 1675 N N . GLU B 1 19 ? -5.641 -1.398 -17.969 1 92.06 19 GLU B N 1
ATOM 1676 C CA . GLU B 1 19 ? -6.488 -0.216 -17.875 1 92.06 19 GLU B CA 1
ATOM 1677 C C . GLU B 1 19 ? -6.477 0.354 -16.453 1 92.06 19 GLU B C 1
ATOM 1679 O O . GLU B 1 19 ? -6.457 1.573 -16.266 1 92.06 19 GLU B O 1
ATOM 1684 N N . ARG B 1 20 ? -6.492 -0.499 -15.539 1 89.75 20 ARG B N 1
ATOM 1685 C CA . ARG B 1 20 ? -6.559 -0.07 -14.141 1 89.75 20 ARG B CA 1
ATOM 1686 C C . ARG B 1 20 ? -5.223 0.499 -13.68 1 89.75 20 ARG B C 1
ATOM 1688 O O . ARG B 1 20 ? -5.164 1.241 -12.695 1 89.75 20 ARG B O 1
ATOM 1695 N N . MET B 1 21 ? -4.199 0.158 -14.367 1 88.62 21 MET B N 1
ATOM 1696 C CA . MET B 1 21 ? -2.877 0.671 -14.023 1 88.62 21 MET B CA 1
ATOM 1697 C C . MET B 1 21 ? -2.523 1.877 -14.883 1 88.62 21 MET B C 1
ATOM 1699 O O . MET B 1 21 ? -1.408 2.396 -14.805 1 88.62 21 MET B O 1
ATOM 1703 N N . ASN B 1 22 ? -3.512 2.225 -15.641 1 83.19 22 ASN B N 1
ATOM 1704 C CA . ASN B 1 22 ? -3.258 3.369 -16.5 1 83.19 22 ASN B CA 1
ATOM 1705 C C . ASN B 1 22 ? -3.256 4.68 -15.719 1 83.19 22 ASN B C 1
ATOM 1707 O O . ASN B 1 22 ? -4.281 5.078 -15.172 1 83.19 22 ASN B O 1
ATOM 1711 N N . HIS B 1 23 ? -2.145 5.273 -15.547 1 77.81 23 HIS B N 1
ATOM 1712 C CA . HIS B 1 23 ? -1.882 6.551 -14.898 1 77.81 23 HIS B CA 1
ATOM 1713 C C . HIS B 1 23 ? -0.948 7.414 -15.734 1 77.81 23 HIS B C 1
ATOM 1715 O O . HIS B 1 23 ? 0.039 6.918 -16.281 1 77.81 23 HIS B O 1
ATOM 1721 N N . PRO B 1 24 ? -1.289 8.641 -15.828 1 77.88 24 PRO B N 1
ATOM 1722 C CA . PRO B 1 24 ? -0.508 9.5 -16.719 1 77.88 24 PRO B CA 1
ATOM 1723 C C . PRO B 1 24 ? 0.986 9.477 -16.406 1 77.88 24 PRO B C 1
ATOM 1725 O O . PRO B 1 24 ? 1.81 9.352 -17.312 1 77.88 24 PRO B O 1
ATOM 1728 N N . TYR B 1 25 ? 1.363 9.609 -15.172 1 75.88 25 TYR B N 1
ATOM 1729 C CA . TYR B 1 25 ? 2.777 9.617 -14.812 1 75.88 25 TYR B CA 1
ATOM 1730 C C . TYR B 1 25 ? 3.428 8.273 -15.141 1 75.88 25 TYR B C 1
ATOM 1732 O O . TYR B 1 25 ? 4.57 8.227 -15.602 1 75.88 25 TYR B O 1
ATOM 1740 N N . LEU B 1 26 ? 2.723 7.238 -14.875 1 82.75 26 LEU B N 1
ATOM 1741 C CA . LEU B 1 26 ? 3.281 5.914 -15.133 1 82.75 26 LEU B CA 1
ATOM 1742 C C . LEU B 1 26 ? 3.398 5.652 -16.625 1 82.75 26 LEU B C 1
ATOM 1744 O O . LEU B 1 26 ? 4.395 5.094 -17.094 1 82.75 26 LEU B O 1
ATOM 1748 N N . THR B 1 27 ? 2.389 6.066 -17.281 1 81.5 27 THR B N 1
ATOM 1749 C CA . THR B 1 27 ? 2.354 5.871 -18.734 1 81.5 27 THR B CA 1
ATOM 1750 C C . THR B 1 27 ? 3.436 6.703 -19.406 1 81.5 27 THR B C 1
ATOM 1752 O O . THR B 1 27 ? 4.16 6.199 -20.281 1 81.5 27 THR B O 1
ATOM 1755 N N . ARG B 1 28 ? 3.574 7.902 -18.969 1 82 28 ARG B N 1
ATOM 1756 C CA . ARG B 1 28 ? 4.531 8.828 -19.562 1 82 28 ARG B CA 1
ATOM 1757 C C . ARG B 1 28 ? 5.961 8.32 -19.391 1 82 28 ARG B C 1
ATOM 1759 O O . ARG B 1 28 ? 6.793 8.492 -20.297 1 82 28 ARG B O 1
ATOM 1766 N N . HIS B 1 29 ? 6.199 7.672 -18.344 1 80.12 29 HIS B N 1
ATOM 1767 C CA . HIS B 1 29 ? 7.57 7.273 -18.047 1 80.12 29 HIS B CA 1
ATOM 1768 C C . HIS B 1 29 ? 7.762 5.773 -18.25 1 80.12 29 HIS B C 1
ATOM 1770 O O . HIS B 1 29 ? 8.758 5.203 -17.797 1 80.12 29 HIS B O 1
ATOM 1776 N N . GLU B 1 30 ? 6.703 5.109 -18.859 1 78.69 30 GLU B N 1
ATOM 1777 C CA . GLU B 1 30 ? 6.77 3.717 -19.281 1 78.69 30 GLU B CA 1
ATOM 1778 C C . GLU B 1 30 ? 7.07 2.793 -18.109 1 78.69 30 GLU B C 1
ATOM 1780 O O . GLU B 1 30 ? 7.945 1.928 -18.203 1 78.69 30 GLU B O 1
ATOM 1785 N N . ILE B 1 31 ? 6.516 3.07 -17.016 1 79.38 31 ILE B N 1
ATOM 1786 C CA . ILE B 1 31 ? 6.727 2.273 -15.82 1 79.38 31 ILE B CA 1
ATOM 1787 C C . ILE B 1 31 ? 5.562 1.298 -15.633 1 79.38 31 ILE B C 1
ATOM 1789 O O . ILE B 1 31 ? 5.668 0.333 -14.875 1 79.38 31 ILE B O 1
ATOM 1793 N N . VAL B 1 32 ? 4.566 1.442 -16.453 1 76.31 32 VAL B N 1
ATOM 1794 C CA . VAL B 1 32 ? 3.469 0.487 -16.359 1 76.31 32 VAL B CA 1
ATOM 1795 C C . VAL B 1 32 ? 3.984 -0.921 -16.641 1 76.31 32 VAL B C 1
ATOM 1797 O O . VAL B 1 32 ? 4.453 -1.205 -17.75 1 76.31 32 VAL B O 1
ATOM 1800 N N . PRO B 1 33 ? 3.824 -1.704 -15.633 1 84.94 33 PRO B N 1
ATOM 1801 C CA . PRO B 1 33 ? 4.371 -3.049 -15.836 1 84.94 33 PRO B CA 1
ATOM 1802 C C . PRO B 1 33 ? 3.6 -3.846 -16.891 1 84.94 33 PRO B C 1
ATOM 1804 O O . PRO B 1 33 ? 2.373 -3.738 -16.969 1 84.94 33 PRO B O 1
ATOM 1807 N N . VAL B 1 34 ? 4.355 -4.574 -17.609 1 89.94 34 VAL B N 1
ATOM 1808 C CA . VAL B 1 34 ? 3.732 -5.516 -18.531 1 89.94 34 VAL B CA 1
ATOM 1809 C C . VAL B 1 34 ? 3.025 -6.621 -17.75 1 89.94 34 VAL B C 1
ATOM 1811 O O . VAL B 1 34 ? 3.531 -7.078 -16.719 1 89.94 34 VAL B O 1
ATOM 1814 N N . VAL B 1 35 ? 1.952 -6.973 -18.297 1 96 35 VAL B N 1
ATOM 1815 C CA . VAL B 1 35 ? 1.178 -8 -17.609 1 96 35 VAL B CA 1
ATOM 1816 C C . VAL B 1 35 ? 1.931 -9.328 -17.641 1 96 35 VAL B C 1
ATOM 1818 O O . VAL B 1 35 ? 2.42 -9.742 -18.703 1 96 35 VAL B O 1
ATOM 1821 N N . ASP B 1 36 ? 2.057 -9.961 -16.547 1 96.38 36 ASP B N 1
ATOM 1822 C CA . ASP B 1 36 ? 2.611 -11.305 -16.453 1 96.38 36 ASP B CA 1
ATOM 1823 C C . ASP B 1 36 ? 1.604 -12.352 -16.922 1 96.38 36 ASP B C 1
ATOM 1825 O O . ASP B 1 36 ? 0.902 -12.953 -16.109 1 96.38 36 ASP B O 1
ATOM 1829 N N . MET B 1 37 ? 1.672 -12.688 -18.172 1 96.88 37 MET B N 1
ATOM 1830 C CA . MET B 1 37 ? 0.663 -13.539 -18.781 1 96.88 37 MET B CA 1
ATOM 1831 C C . MET B 1 37 ? 0.712 -14.953 -18.203 1 96.88 37 MET B C 1
ATOM 1833 O O . MET B 1 37 ? -0.328 -15.547 -17.922 1 96.88 37 MET B O 1
ATOM 1837 N N . PRO B 1 38 ? 1.896 -15.492 -18.016 1 96.88 38 PRO B N 1
ATOM 1838 C CA . PRO B 1 38 ? 1.951 -16.812 -17.391 1 96.88 38 PRO B CA 1
ATOM 1839 C C . PRO B 1 38 ? 1.289 -16.844 -16.016 1 96.88 38 PRO B C 1
ATOM 1841 O O . PRO B 1 38 ? 0.526 -17.766 -15.711 1 96.88 38 PRO B O 1
ATOM 1844 N N . LEU B 1 39 ? 1.54 -15.883 -15.242 1 97.12 39 LEU B N 1
ATOM 1845 C CA . LEU B 1 39 ? 0.936 -15.82 -13.914 1 97.12 39 LEU B CA 1
ATOM 1846 C C . LEU B 1 39 ? -0.581 -15.695 -14.016 1 97.12 39 LEU B C 1
ATOM 1848 O O . LEU B 1 39 ? -1.312 -16.375 -13.289 1 97.12 39 LEU B O 1
ATOM 1852 N N . LEU B 1 40 ? -1.03 -14.812 -14.867 1 98 40 LEU B N 1
ATOM 1853 C CA . LEU B 1 40 ? -2.459 -14.594 -15.062 1 98 40 LEU B CA 1
ATOM 1854 C C . LEU B 1 40 ? -3.148 -15.875 -15.523 1 98 40 LEU B C 1
ATOM 1856 O O . LEU B 1 40 ? -4.207 -16.234 -15.008 1 98 40 LEU B O 1
ATOM 1860 N N . ARG B 1 41 ? -2.521 -16.547 -16.469 1 97.38 41 ARG B N 1
ATOM 1861 C CA . ARG B 1 41 ? -3.072 -17.797 -16.969 1 97.38 41 ARG B CA 1
ATOM 1862 C C . ARG B 1 41 ? -3.16 -18.844 -15.875 1 97.38 41 ARG B C 1
ATOM 1864 O O . ARG B 1 41 ? -4.137 -19.594 -15.797 1 97.38 41 ARG B O 1
ATOM 1871 N N . TRP B 1 42 ? -2.135 -18.875 -15.062 1 97.81 42 TRP B N 1
ATOM 1872 C CA . TRP B 1 42 ? -2.113 -19.812 -13.938 1 97.81 42 TRP B CA 1
ATOM 1873 C C . TRP B 1 42 ? -3.322 -19.594 -13.031 1 97.81 42 TRP B C 1
ATOM 1875 O O . TRP B 1 42 ? -4.023 -20.547 -12.688 1 97.81 42 TRP B O 1
ATOM 1885 N N . MET B 1 43 ? -3.652 -18.375 -12.742 1 98 43 MET B N 1
ATOM 1886 C CA . MET B 1 43 ? -4.762 -18.078 -11.844 1 98 43 MET B CA 1
ATOM 1887 C C . MET B 1 43 ? -6.102 -18.359 -12.516 1 98 43 MET B C 1
ATOM 1889 O O . MET B 1 43 ? -7.02 -18.875 -11.883 1 98 43 MET B O 1
ATOM 1893 N N . VAL B 1 44 ? -6.188 -18.062 -13.766 1 97.5 44 VAL B N 1
ATOM 1894 C CA . VAL B 1 44 ? -7.445 -18.25 -14.484 1 97.5 44 VAL B CA 1
ATOM 1895 C C . VAL B 1 44 ? -7.75 -19.734 -14.625 1 97.5 44 VAL B C 1
ATOM 1897 O O . VAL B 1 44 ? -8.914 -20.141 -14.594 1 97.5 44 VAL B O 1
ATOM 1900 N N . GLU B 1 45 ? -6.746 -20.516 -14.688 1 95.5 45 GLU B N 1
ATOM 1901 C CA . GLU B 1 45 ? -6.945 -21.953 -14.805 1 95.5 45 GLU B CA 1
ATOM 1902 C C . GLU B 1 45 ? -7.609 -22.516 -13.547 1 95.5 45 GLU B C 1
ATOM 1904 O O . GLU B 1 45 ? -8.25 -23.578 -13.594 1 95.5 45 GLU B O 1
ATOM 1909 N N . MET B 1 46 ? -7.535 -21.844 -12.531 1 96.81 46 MET B N 1
ATOM 1910 C CA . MET B 1 46 ? -8.031 -22.359 -11.258 1 96.81 46 MET B CA 1
ATOM 1911 C C . MET B 1 46 ? -9.492 -21.984 -11.047 1 96.81 46 MET B C 1
ATOM 1913 O O . MET B 1 46 ? -10.18 -22.578 -10.211 1 96.81 46 MET B O 1
ATOM 1917 N N . ILE B 1 47 ? -9.945 -21.031 -11.836 1 96.94 47 ILE B N 1
ATOM 1918 C CA . ILE B 1 47 ? -11.258 -20.484 -11.477 1 96.94 47 ILE B CA 1
ATOM 1919 C C . ILE B 1 47 ? -12.32 -21.047 -12.422 1 96.94 47 ILE B C 1
ATOM 1921 O O . ILE B 1 47 ? -12 -21.609 -13.469 1 96.94 47 ILE B O 1
ATOM 1925 N N . GLU B 1 48 ? -13.562 -20.906 -11.953 1 96.38 48 GLU B N 1
ATOM 1926 C CA . GLU B 1 48 ? -14.695 -21 -12.867 1 96.38 48 GLU B CA 1
ATOM 1927 C C . GLU B 1 48 ? -14.852 -19.719 -13.688 1 96.38 48 GLU B C 1
ATOM 1929 O O . GLU B 1 48 ? -15.359 -18.719 -13.188 1 96.38 48 GLU B O 1
ATOM 1934 N N . ILE B 1 49 ? -14.562 -19.844 -14.961 1 94.75 49 ILE B N 1
ATOM 1935 C CA . ILE B 1 49 ? -14.375 -18.656 -15.789 1 94.75 49 ILE B CA 1
ATOM 1936 C C . ILE B 1 49 ? -15.695 -17.891 -15.898 1 94.75 49 ILE B C 1
ATOM 1938 O O . ILE B 1 49 ? -15.703 -16.688 -16.188 1 94.75 49 ILE B O 1
ATOM 1942 N N . GLU B 1 50 ? -16.844 -18.531 -15.609 1 94.94 50 GLU B N 1
ATOM 1943 C CA . GLU B 1 50 ? -18.141 -17.859 -15.664 1 94.94 50 GLU B CA 1
ATOM 1944 C C . GLU B 1 50 ? -18.422 -17.078 -14.383 1 94.94 50 GLU B C 1
ATOM 1946 O O . GLU B 1 50 ? -19.312 -16.234 -14.344 1 94.94 50 GLU B O 1
ATOM 1951 N N . SER B 1 51 ? -17.656 -17.359 -13.422 1 96.31 51 SER B N 1
ATOM 1952 C CA . SER B 1 51 ? -17.859 -16.688 -12.141 1 96.31 51 SER B CA 1
ATOM 1953 C C . SER B 1 51 ? -17.219 -15.305 -12.133 1 96.31 51 SER B C 1
ATOM 1955 O O . SER B 1 51 ? -15.992 -15.18 -12.07 1 96.31 51 SER B O 1
ATOM 1957 N N . ASN B 1 52 ? -18.047 -14.32 -12.102 1 96.06 52 ASN B N 1
ATOM 1958 C CA . ASN B 1 52 ? -17.531 -12.953 -12.031 1 96.06 52 ASN B CA 1
ATOM 1959 C C . ASN B 1 52 ? -16.766 -12.703 -10.734 1 96.06 52 ASN B C 1
ATOM 1961 O O . ASN B 1 52 ? -15.758 -12.008 -10.734 1 96.06 52 ASN B O 1
ATOM 1965 N N . GLN B 1 53 ? -17.25 -13.258 -9.695 1 96.31 53 GLN B N 1
ATOM 1966 C CA . GLN B 1 53 ? -16.609 -13.102 -8.391 1 96.31 53 GLN B CA 1
ATOM 1967 C C . GLN B 1 53 ? -15.18 -13.641 -8.406 1 96.31 53 GLN B C 1
ATOM 1969 O O . GLN B 1 53 ? -14.258 -12.984 -7.914 1 96.31 53 GLN B O 1
ATOM 1974 N N . GLN B 1 54 ? -15.023 -14.789 -8.953 1 97.31 54 GLN B N 1
ATOM 1975 C CA . GLN B 1 54 ? -13.695 -15.391 -8.984 1 97.31 54 GLN B CA 1
ATOM 1976 C C . GLN B 1 54 ? -12.773 -14.633 -9.945 1 97.31 54 GLN B C 1
ATOM 1978 O O . GLN B 1 54 ? -11.57 -14.508 -9.695 1 97.31 54 GLN B O 1
ATOM 1983 N N . ARG B 1 55 ? -13.328 -14.102 -10.992 1 97.94 55 ARG B N 1
ATOM 1984 C CA . ARG B 1 55 ? -12.531 -13.273 -11.898 1 97.94 55 ARG B CA 1
ATOM 1985 C C . ARG B 1 55 ? -12.055 -12.008 -11.195 1 97.94 55 ARG B C 1
ATOM 1987 O O . ARG B 1 55 ? -10.922 -11.57 -11.398 1 97.94 55 ARG B O 1
ATOM 1994 N N . GLN B 1 56 ? -12.867 -11.453 -10.359 1 97.69 56 GLN B N 1
ATOM 1995 C CA . GLN B 1 56 ? -12.469 -10.281 -9.586 1 97.69 56 GLN B CA 1
ATOM 1996 C C . GLN B 1 56 ? -11.375 -10.633 -8.578 1 97.69 56 GLN B C 1
ATOM 1998 O O . GLN B 1 56 ? -10.484 -9.828 -8.32 1 97.69 56 GLN B O 1
ATOM 2003 N N . LEU B 1 57 ? -11.484 -11.797 -8.078 1 97.94 57 LEU B N 1
ATOM 2004 C CA . LEU B 1 57 ? -10.461 -12.227 -7.133 1 97.94 57 LEU B CA 1
ATOM 2005 C C . LEU B 1 57 ? -9.125 -12.43 -7.832 1 97.94 57 LEU B C 1
ATOM 2007 O O . LEU B 1 57 ? -8.07 -12.195 -7.242 1 97.94 57 LEU B O 1
ATOM 2011 N N . VAL B 1 58 ? -9.164 -12.883 -9.062 1 98.5 58 VAL B N 1
ATOM 2012 C CA . VAL B 1 58 ? -7.941 -12.977 -9.859 1 98.5 58 VAL B CA 1
ATOM 2013 C C . VAL B 1 58 ? -7.309 -11.594 -9.984 1 98.5 58 VAL B C 1
ATOM 2015 O O . VAL B 1 58 ? -6.105 -11.43 -9.766 1 98.5 58 VAL B O 1
ATOM 2018 N N . LEU B 1 59 ? -8.133 -10.625 -10.289 1 98.38 59 LEU B N 1
ATOM 2019 C CA . LEU B 1 59 ? -7.641 -9.258 -10.445 1 98.38 59 LEU B CA 1
ATOM 2020 C C . LEU B 1 59 ? -7.043 -8.742 -9.141 1 98.38 59 LEU B C 1
ATOM 2022 O O . LEU B 1 59 ? -5.941 -8.195 -9.133 1 98.38 59 LEU B O 1
ATOM 2026 N N . ALA B 1 60 ? -7.738 -8.945 -8.086 1 97.75 60 ALA B N 1
ATOM 2027 C CA . ALA B 1 60 ? -7.262 -8.484 -6.781 1 97.75 60 ALA B CA 1
ATOM 2028 C C . ALA B 1 60 ? -5.918 -9.125 -6.434 1 97.75 60 ALA B C 1
ATOM 2030 O O . ALA B 1 60 ? -4.977 -8.422 -6.055 1 97.75 60 ALA B O 1
ATOM 2031 N N . THR B 1 61 ? -5.836 -10.414 -6.617 1 98.19 61 THR B N 1
ATOM 2032 C CA . THR B 1 61 ? -4.613 -11.141 -6.309 1 98.19 61 THR B CA 1
ATOM 2033 C C . THR B 1 61 ? -3.461 -10.672 -7.188 1 98.19 61 THR B C 1
ATOM 2035 O O . THR B 1 61 ? -2.334 -10.508 -6.715 1 98.19 61 THR B O 1
ATOM 2038 N N . TYR B 1 62 ? -3.785 -10.484 -8.422 1 98.31 62 TYR B N 1
ATOM 2039 C CA . TYR B 1 62 ? -2.768 -10.016 -9.352 1 98.31 62 TYR B CA 1
ATOM 2040 C C . TYR B 1 62 ? -2.217 -8.664 -8.922 1 98.31 62 TYR B C 1
ATOM 2042 O O . TYR B 1 62 ? -1.001 -8.453 -8.914 1 98.31 62 TYR B O 1
ATOM 2050 N N . PHE B 1 63 ? -3.08 -7.777 -8.562 1 97.19 63 PHE B N 1
ATOM 2051 C CA . PHE B 1 63 ? -2.652 -6.445 -8.164 1 97.19 63 PHE B CA 1
ATOM 2052 C C . PHE B 1 63 ? -1.838 -6.5 -6.875 1 97.19 63 PHE B C 1
ATOM 2054 O O . PHE B 1 63 ? -0.848 -5.777 -6.727 1 97.19 63 PHE B O 1
ATOM 2061 N N . ALA B 1 64 ? -2.264 -7.309 -5.973 1 96.94 64 ALA B N 1
ATOM 2062 C CA . ALA B 1 64 ? -1.477 -7.473 -4.75 1 96.94 64 ALA B CA 1
ATOM 2063 C C . ALA B 1 64 ? -0.073 -7.98 -5.066 1 96.94 64 ALA B C 1
ATOM 2065 O O . ALA B 1 64 ? 0.915 -7.473 -4.535 1 96.94 64 ALA B O 1
ATOM 2066 N N . HIS B 1 65 ? -0.051 -8.961 -5.887 1 96.69 65 HIS B N 1
ATOM 2067 C CA . HIS B 1 65 ? 1.23 -9.523 -6.301 1 96.69 65 HIS B CA 1
ATOM 2068 C C . HIS B 1 65 ? 2.092 -8.477 -7 1 96.69 65 HIS B C 1
ATOM 2070 O O . HIS B 1 65 ? 3.285 -8.359 -6.715 1 96.69 65 HIS B O 1
ATOM 2076 N N . GLN B 1 66 ? 1.498 -7.77 -7.879 1 95.69 66 GLN B N 1
ATOM 2077 C CA . GLN B 1 66 ? 2.209 -6.742 -8.633 1 95.69 66 GLN B CA 1
ATOM 2078 C C . GLN B 1 66 ? 2.723 -5.641 -7.707 1 95.69 66 GLN B C 1
ATOM 2080 O O . GLN B 1 66 ? 3.834 -5.141 -7.887 1 95.69 66 GLN B O 1
ATOM 2085 N N . ALA B 1 67 ? 1.877 -5.215 -6.777 1 94.38 67 ALA B N 1
ATOM 2086 C CA . ALA B 1 67 ? 2.297 -4.199 -5.816 1 94.38 67 ALA B CA 1
ATOM 2087 C C . ALA B 1 67 ? 3.547 -4.645 -5.059 1 94.38 67 ALA B C 1
ATOM 2089 O O . ALA B 1 67 ? 4.508 -3.881 -4.934 1 94.38 67 ALA B O 1
ATOM 2090 N N . LEU B 1 68 ? 3.559 -5.871 -4.59 1 93.19 68 LEU B N 1
ATOM 2091 C CA . LEU B 1 68 ? 4.707 -6.406 -3.863 1 93.19 68 LEU B CA 1
ATOM 2092 C C . LEU B 1 68 ? 5.945 -6.438 -4.754 1 93.19 68 LEU B C 1
ATOM 2094 O O . LEU B 1 68 ? 7.039 -6.074 -4.312 1 93.19 68 LEU B O 1
ATOM 2098 N N . GLU B 1 69 ? 5.754 -6.84 -5.98 1 91.31 69 GLU B N 1
ATOM 2099 C CA . GLU B 1 69 ? 6.871 -6.91 -6.914 1 91.31 69 GLU B CA 1
ATOM 2100 C C . GLU B 1 69 ? 7.445 -5.527 -7.195 1 91.31 69 GLU B C 1
ATOM 2102 O O . GLU B 1 69 ? 8.664 -5.359 -7.277 1 91.31 69 GLU B O 1
ATOM 2107 N N . LEU B 1 70 ? 6.574 -4.617 -7.402 1 90.94 70 LEU B N 1
ATOM 2108 C CA . LEU B 1 70 ? 6.996 -3.25 -7.688 1 90.94 70 LEU B CA 1
ATOM 2109 C C . LEU B 1 70 ? 7.766 -2.664 -6.508 1 90.94 70 LEU B C 1
ATOM 2111 O O . LEU B 1 70 ? 8.797 -2.012 -6.695 1 90.94 70 LEU B O 1
ATOM 2115 N N . HIS B 1 71 ? 7.32 -2.891 -5.332 1 87.69 71 HIS B N 1
ATOM 2116 C CA . HIS B 1 71 ? 8.023 -2.42 -4.145 1 87.69 71 HIS B CA 1
ATOM 2117 C C . HIS B 1 71 ? 9.383 -3.104 -4.004 1 87.69 71 HIS B C 1
ATOM 2119 O O . HIS B 1 71 ? 10.352 -2.479 -3.568 1 87.69 71 HIS B O 1
ATOM 2125 N N . ASP B 1 72 ? 9.461 -4.316 -4.422 1 84.25 72 ASP B N 1
ATOM 2126 C CA . ASP B 1 72 ? 10.727 -5.039 -4.406 1 84.25 72 ASP B CA 1
ATOM 2127 C C . ASP B 1 72 ? 11.719 -4.43 -5.398 1 84.25 72 ASP B C 1
ATOM 2129 O O . ASP B 1 72 ? 12.922 -4.402 -5.141 1 84.25 72 ASP B O 1
ATOM 2133 N N . GLN B 1 73 ? 11.211 -4.016 -6.461 1 85 73 GLN B N 1
ATOM 2134 C CA . GLN B 1 73 ? 12.055 -3.492 -7.527 1 85 73 GLN B CA 1
ATOM 2135 C C . GLN B 1 73 ? 12.609 -2.115 -7.164 1 85 73 GLN B C 1
ATOM 2137 O O . GLN B 1 73 ? 13.562 -1.642 -7.777 1 85 73 GLN B O 1
ATOM 2142 N N . VAL B 1 74 ? 11.992 -1.488 -6.25 1 82.38 74 VAL B N 1
ATOM 2143 C CA . VAL B 1 74 ? 12.461 -0.172 -5.824 1 82.38 74 VAL B CA 1
ATOM 2144 C C . VAL B 1 74 ? 13.906 -0.266 -5.344 1 82.38 74 VAL B C 1
ATOM 2146 O O . VAL B 1 74 ? 14.68 0.676 -5.508 1 82.38 74 VAL B O 1
ATOM 2149 N N . LYS B 1 75 ? 14.266 -1.419 -4.918 1 74.31 75 LYS B N 1
ATOM 2150 C CA . LYS B 1 75 ? 15.617 -1.649 -4.41 1 74.31 75 LYS B CA 1
ATOM 2151 C C . LYS B 1 75 ? 16.656 -1.49 -5.516 1 74.31 75 LYS B C 1
ATOM 2153 O O . LYS B 1 75 ? 17.812 -1.175 -5.246 1 74.31 75 LYS B O 1
ATOM 2158 N N . ASP B 1 76 ? 16.266 -1.726 -6.633 1 77.38 76 ASP B N 1
ATOM 2159 C CA . ASP B 1 76 ? 17.203 -1.744 -7.754 1 77.38 76 ASP B CA 1
ATOM 2160 C C . ASP B 1 76 ? 17.375 -0.347 -8.352 1 77.38 76 ASP B C 1
ATOM 2162 O O . ASP B 1 76 ? 18.172 -0.151 -9.266 1 77.38 76 ASP B O 1
ATOM 2166 N N . CYS B 1 77 ? 16.656 0.612 -7.797 1 79.44 77 CYS B N 1
ATOM 2167 C CA . CYS B 1 77 ? 16.688 1.969 -8.336 1 79.44 77 CYS B CA 1
ATOM 2168 C C . CYS B 1 77 ? 17.531 2.877 -7.453 1 79.44 77 CYS B C 1
ATOM 2170 O O . CYS B 1 77 ? 17.5 2.77 -6.227 1 79.44 77 CYS B O 1
ATOM 2172 N N . PRO B 1 78 ? 18.359 3.76 -8.125 1 75.5 78 PRO B N 1
ATOM 2173 C CA . PRO B 1 78 ? 19.156 4.699 -7.332 1 75.5 78 PRO B CA 1
ATOM 2174 C C . PRO B 1 78 ? 18.297 5.574 -6.418 1 75.5 78 PRO B C 1
ATOM 2176 O O . PRO B 1 78 ? 17.188 5.965 -6.793 1 75.5 78 PRO B O 1
ATOM 2179 N N . ASN B 1 79 ? 18.859 5.887 -5.309 1 73.12 79 ASN B N 1
ATOM 2180 C CA . ASN B 1 79 ? 18.172 6.734 -4.336 1 73.12 79 ASN B CA 1
ATOM 2181 C C . ASN B 1 79 ? 17.828 8.094 -4.93 1 73.12 79 ASN B C 1
ATOM 2183 O O . ASN B 1 79 ? 18.641 8.703 -5.617 1 73.12 79 ASN B O 1
ATOM 2187 N N . GLY B 1 80 ? 16.562 8.469 -4.699 1 72.19 80 GLY B N 1
ATOM 2188 C CA . GLY B 1 80 ? 16.156 9.805 -5.121 1 72.19 80 GLY B CA 1
ATOM 2189 C C . GLY B 1 80 ? 15.875 9.898 -6.609 1 72.19 80 GLY B C 1
ATOM 2190 O O . GLY B 1 80 ? 15.508 10.961 -7.109 1 72.19 80 GLY B O 1
ATOM 2191 N N . SER B 1 81 ? 16.016 8.758 -7.301 1 79.62 81 SER B N 1
ATOM 2192 C CA . SER B 1 81 ? 15.781 8.781 -8.742 1 79.62 81 SER B CA 1
ATOM 2193 C C . SER B 1 81 ? 14.289 8.836 -9.07 1 79.62 81 SER B C 1
ATOM 2195 O O . SER B 1 81 ? 13.461 8.43 -8.25 1 79.62 81 SER B O 1
ATOM 2197 N N . LEU B 1 82 ? 14.07 9.367 -10.188 1 82.88 82 LEU B N 1
ATOM 2198 C CA . LEU B 1 82 ? 12.695 9.398 -10.688 1 82.88 82 LEU B CA 1
ATOM 2199 C C . LEU B 1 82 ? 12.141 7.984 -10.844 1 82.88 82 LEU B C 1
ATOM 2201 O O . LEU B 1 82 ? 10.977 7.73 -10.516 1 82.88 82 LEU B O 1
ATOM 2205 N N . GLU B 1 83 ? 12.977 7.121 -11.312 1 83.38 83 GLU B N 1
ATOM 2206 C CA . GLU B 1 83 ? 12.555 5.734 -11.484 1 83.38 83 GLU B CA 1
ATOM 2207 C C . GLU B 1 83 ? 12.055 5.145 -10.172 1 83.38 83 GLU B C 1
ATOM 2209 O O . GLU B 1 83 ? 11.055 4.422 -10.148 1 83.38 83 GLU B O 1
ATOM 2214 N N . ARG B 1 84 ? 12.727 5.48 -9.172 1 84.31 84 ARG B N 1
ATOM 2215 C CA . ARG B 1 84 ? 12.352 4.996 -7.848 1 84.31 84 ARG B CA 1
ATOM 2216 C C . ARG B 1 84 ? 10.977 5.512 -7.445 1 84.31 84 ARG B C 1
ATOM 2218 O O . ARG B 1 84 ? 10.125 4.742 -6.996 1 84.31 84 ARG B O 1
ATOM 2225 N N . GLN B 1 85 ? 10.773 6.766 -7.629 1 84.06 85 GLN B N 1
ATOM 2226 C CA . GLN B 1 85 ? 9.492 7.375 -7.266 1 84.06 85 GLN B CA 1
ATOM 2227 C C . GLN B 1 85 ? 8.352 6.816 -8.109 1 84.06 85 GLN B C 1
ATOM 2229 O O . GLN B 1 85 ? 7.246 6.613 -7.609 1 84.06 85 GLN B O 1
ATOM 2234 N N . LEU B 1 86 ? 8.68 6.566 -9.289 1 87.38 86 LEU B N 1
ATOM 2235 C CA . LEU B 1 86 ? 7.664 6.043 -10.203 1 87.38 86 LEU B CA 1
ATOM 2236 C C . LEU B 1 86 ? 7.289 4.613 -9.836 1 87.38 86 LEU B C 1
ATOM 2238 O O . LEU B 1 86 ? 6.117 4.234 -9.922 1 87.38 86 LEU B O 1
ATOM 2242 N N . LYS B 1 87 ? 8.172 3.85 -9.391 1 89.12 87 LYS B N 1
ATOM 2243 C CA . LYS B 1 87 ? 7.883 2.482 -8.969 1 89.12 87 LYS B CA 1
ATOM 2244 C C . LYS B 1 87 ? 7.086 2.465 -7.668 1 89.12 87 LYS B C 1
ATOM 2246 O O . LYS B 1 87 ? 6.191 1.634 -7.492 1 89.12 87 LYS B O 1
ATOM 2251 N N . VAL B 1 88 ? 7.445 3.359 -6.805 1 87.69 88 VAL B N 1
ATOM 2252 C CA . VAL B 1 88 ? 6.656 3.496 -5.586 1 87.69 88 VAL B CA 1
ATOM 2253 C C . VAL B 1 88 ? 5.219 3.883 -5.938 1 87.69 88 VAL B C 1
ATOM 2255 O O . VAL B 1 88 ? 4.266 3.289 -5.43 1 87.69 88 VAL B O 1
ATOM 2258 N N . LEU B 1 89 ? 5.094 4.863 -6.816 1 87.94 89 LEU B N 1
ATOM 2259 C CA . LEU B 1 89 ? 3.773 5.285 -7.273 1 87.94 89 LEU B CA 1
ATOM 2260 C C . LEU B 1 89 ? 3.01 4.117 -7.887 1 87.94 89 LEU B C 1
ATOM 2262 O O . LEU B 1 89 ? 1.828 3.922 -7.594 1 87.94 89 LEU B O 1
ATOM 2266 N N . ALA B 1 90 ? 3.717 3.383 -8.695 1 91.81 90 ALA B N 1
ATOM 2267 C CA . ALA B 1 90 ? 3.08 2.244 -9.352 1 91.81 90 ALA B CA 1
ATOM 2268 C C . ALA B 1 90 ? 2.633 1.203 -8.328 1 91.81 90 ALA B C 1
ATOM 2270 O O . ALA B 1 90 ? 1.544 0.636 -8.445 1 91.81 90 ALA B O 1
ATOM 2271 N N . GLY B 1 91 ? 3.463 0.879 -7.359 1 92.62 91 GLY B N 1
ATOM 2272 C CA . GLY B 1 91 ? 3.096 -0.039 -6.293 1 92.62 91 GLY B CA 1
ATOM 2273 C C . GLY B 1 91 ? 1.891 0.424 -5.496 1 92.62 91 GLY B C 1
ATOM 2274 O O . GLY B 1 91 ? 0.98 -0.361 -5.227 1 92.62 91 GLY B O 1
ATOM 2275 N N . ASP B 1 92 ? 1.865 1.663 -5.207 1 89.25 92 ASP B N 1
ATOM 2276 C CA . ASP B 1 92 ? 0.739 2.24 -4.48 1 89.25 92 ASP B CA 1
ATOM 2277 C C . ASP B 1 92 ? -0.545 2.156 -5.301 1 89.25 92 ASP B C 1
ATOM 2279 O O . ASP B 1 92 ? -1.623 1.913 -4.75 1 89.25 92 ASP B O 1
ATOM 2283 N N . PHE B 1 93 ? -0.348 2.416 -6.535 1 90.19 93 PHE B N 1
ATOM 2284 C CA . PHE B 1 93 ? -1.506 2.344 -7.418 1 90.19 93 PHE B CA 1
ATOM 2285 C C . PHE B 1 93 ? -2.053 0.923 -7.484 1 90.19 93 PHE B C 1
ATOM 2287 O O . PHE B 1 93 ? -3.266 0.716 -7.426 1 90.19 93 PHE B O 1
ATOM 2294 N N . ALA B 1 94 ? -1.19 0.052 -7.57 1 93.75 94 ALA B N 1
ATOM 2295 C CA . ALA B 1 94 ? -1.596 -1.352 -7.59 1 93.75 94 ALA B CA 1
ATOM 2296 C C . ALA B 1 94 ? -2.26 -1.749 -6.273 1 93.75 94 ALA B C 1
ATOM 2298 O O . ALA B 1 94 ? -3.273 -2.453 -6.27 1 93.75 94 ALA B O 1
ATOM 2299 N N . SER B 1 95 ? -1.71 -1.363 -5.164 1 93.38 95 SER B N 1
ATOM 2300 C CA . SER B 1 95 ? -2.32 -1.655 -3.873 1 93.38 95 SER B CA 1
ATOM 2301 C C . SER B 1 95 ? -3.727 -1.072 -3.783 1 93.38 95 SER B C 1
ATOM 2303 O O . SER B 1 95 ? -4.629 -1.696 -3.219 1 93.38 95 SER B O 1
ATOM 2305 N N . ALA B 1 96 ? -3.887 0.103 -4.344 1 90.69 96 ALA B N 1
ATOM 2306 C CA . ALA B 1 96 ? -5.207 0.728 -4.336 1 90.69 96 ALA B CA 1
ATOM 2307 C C . ALA B 1 96 ? -6.219 -0.115 -5.105 1 90.69 96 ALA B C 1
ATOM 2309 O O . ALA B 1 96 ? -7.359 -0.284 -4.668 1 90.69 96 ALA B O 1
ATOM 2310 N N . GLN B 1 97 ? -5.773 -0.569 -6.219 1 93.19 97 GLN B N 1
ATOM 2311 C CA . GLN B 1 97 ? -6.656 -1.427 -7.004 1 93.19 97 GLN B CA 1
ATOM 2312 C C . GLN B 1 97 ? -7.012 -2.697 -6.238 1 93.19 97 GLN B C 1
ATOM 2314 O O . GLN B 1 97 ? -8.164 -3.125 -6.238 1 93.19 97 GLN B O 1
ATOM 2319 N N . PHE B 1 98 ? -6.062 -3.273 -5.621 1 96.12 98 PHE B N 1
ATOM 2320 C CA . PHE B 1 98 ? -6.227 -4.473 -4.809 1 96.12 98 PHE B CA 1
ATOM 2321 C C . PHE B 1 98 ? -7.305 -4.27 -3.752 1 96.12 98 PHE B C 1
ATOM 2323 O O . PHE B 1 98 ? -8.281 -5.02 -3.703 1 96.12 98 PHE B O 1
ATOM 2330 N N . TYR B 1 99 ? -7.246 -3.252 -3.016 1 90.69 99 TYR B N 1
ATOM 2331 C CA . TYR B 1 99 ? -8.156 -3.039 -1.896 1 90.69 99 TYR B CA 1
ATOM 2332 C C . TYR B 1 99 ? -9.531 -2.588 -2.385 1 90.69 99 TYR B C 1
ATOM 2334 O O . TYR B 1 99 ? -10.547 -2.9 -1.767 1 90.69 99 TYR B O 1
ATOM 2342 N N . LYS B 1 100 ? -9.5 -1.869 -3.498 1 90.62 100 LYS B N 1
ATOM 2343 C CA . LYS B 1 100 ? -10.773 -1.481 -4.094 1 90.62 100 LYS B CA 1
ATOM 2344 C C . LYS B 1 100 ? -11.602 -2.707 -4.461 1 90.62 100 LYS B C 1
ATOM 2346 O O . LYS B 1 100 ? -12.812 -2.74 -4.223 1 90.62 100 LYS B O 1
ATOM 2351 N N . ILE B 1 101 ? -10.953 -3.639 -5.012 1 94.31 101 ILE B N 1
ATOM 2352 C CA . ILE B 1 101 ? -11.664 -4.852 -5.402 1 94.31 101 ILE B CA 1
ATOM 2353 C C . ILE B 1 101 ? -12.07 -5.637 -4.156 1 94.31 101 ILE B C 1
ATOM 2355 O O . ILE B 1 101 ? -13.211 -6.098 -4.051 1 94.31 101 ILE B O 1
ATOM 2359 N N . LEU B 1 102 ? -11.188 -5.773 -3.174 1 93.12 102 LEU B N 1
ATOM 2360 C CA . LEU B 1 102 ? -11.469 -6.559 -1.979 1 93.12 102 LEU B CA 1
ATOM 2361 C C . LEU B 1 102 ? -12.625 -5.953 -1.188 1 93.12 102 LEU B C 1
ATOM 2363 O O . LEU B 1 102 ? -13.312 -6.656 -0.447 1 93.12 102 LEU B O 1
ATOM 2367 N N . ALA B 1 103 ? -12.805 -4.652 -1.357 1 88.44 103 ALA B N 1
ATOM 2368 C CA . ALA B 1 103 ? -13.891 -3.971 -0.652 1 88.44 103 ALA B CA 1
ATOM 2369 C C . ALA B 1 103 ? -15.25 -4.48 -1.118 1 88.44 103 ALA B C 1
ATOM 2371 O O . ALA B 1 103 ? -16.266 -4.281 -0.437 1 88.44 103 ALA B O 1
ATOM 2372 N N . LEU B 1 104 ? -15.289 -5.129 -2.26 1 89.56 104 LEU B N 1
ATOM 2373 C CA . LEU B 1 104 ? -16.531 -5.688 -2.789 1 89.56 104 LEU B CA 1
ATOM 2374 C C . LEU B 1 104 ? -16.828 -7.039 -2.154 1 89.56 104 LEU B C 1
ATOM 2376 O O . LEU B 1 104 ? -17.922 -7.582 -2.33 1 89.56 104 LEU B O 1
ATOM 2380 N N . PHE B 1 105 ? -15.875 -7.559 -1.414 1 93.19 105 PHE B N 1
ATOM 2381 C CA . PHE B 1 105 ? -15.992 -8.875 -0.792 1 93.19 105 PHE B CA 1
ATOM 2382 C C . PHE B 1 105 ? -16.203 -8.742 0.711 1 93.19 105 PHE B C 1
ATOM 2384 O O . PHE B 1 105 ? -16 -7.668 1.282 1 93.19 105 PHE B O 1
ATOM 2391 N N . PRO B 1 106 ? -16.672 -9.844 1.296 1 90.25 106 PRO B N 1
ATOM 2392 C CA . PRO B 1 106 ? -16.75 -9.836 2.758 1 90.25 106 PRO B CA 1
ATOM 2393 C C . PRO B 1 106 ? -15.406 -9.57 3.42 1 90.25 106 PRO B C 1
ATOM 2395 O O . PRO B 1 106 ? -14.359 -9.898 2.855 1 90.25 106 PRO B O 1
ATOM 2398 N N . ALA B 1 107 ? -15.383 -9.016 4.617 1 86.69 107 ALA B N 1
ATOM 2399 C CA . ALA B 1 107 ? -14.203 -8.547 5.336 1 86.69 107 ALA B CA 1
ATOM 2400 C C . ALA B 1 107 ? -13.195 -9.68 5.543 1 86.69 107 ALA B C 1
ATOM 2402 O O . ALA B 1 107 ? -11.992 -9.438 5.613 1 86.69 107 ALA B O 1
ATOM 2403 N N . ASP B 1 108 ? -13.688 -10.859 5.594 1 91.69 108 ASP B N 1
ATOM 2404 C CA . ASP B 1 108 ? -12.812 -12.008 5.809 1 91.69 108 ASP B CA 1
ATOM 2405 C C . ASP B 1 108 ? -11.781 -12.133 4.684 1 91.69 108 ASP B C 1
ATOM 2407 O O . ASP B 1 108 ? -10.664 -12.602 4.906 1 91.69 108 ASP B O 1
ATOM 2411 N N . TYR B 1 109 ? -12.156 -11.711 3.498 1 92.62 109 TYR B N 1
ATOM 2412 C CA . TYR B 1 109 ? -11.234 -11.773 2.373 1 92.62 109 TYR B CA 1
ATOM 2413 C C . TYR B 1 109 ? -10.062 -10.812 2.57 1 92.62 109 TYR B C 1
ATOM 2415 O O . TYR B 1 109 ? -8.898 -11.203 2.424 1 92.62 109 TYR B O 1
ATOM 2423 N N . SER B 1 110 ? -10.367 -9.594 2.926 1 90.75 110 SER B N 1
ATOM 2424 C CA . SER B 1 110 ? -9.32 -8.609 3.166 1 90.75 110 SER B CA 1
ATOM 2425 C C . SER B 1 110 ? -8.391 -9.047 4.293 1 90.75 110 SER B C 1
ATOM 2427 O O . SER B 1 110 ? -7.18 -8.852 4.219 1 90.75 110 SER B O 1
ATOM 2429 N N . ASN B 1 111 ? -8.969 -9.648 5.309 1 89.19 111 ASN B N 1
ATOM 2430 C CA . ASN B 1 111 ? -8.164 -10.133 6.43 1 89.19 111 ASN B CA 1
ATOM 2431 C C . ASN B 1 111 ? -7.219 -11.25 6 1 89.19 111 ASN B C 1
ATOM 2433 O O . ASN B 1 111 ? -6.043 -11.258 6.371 1 89.19 111 ASN B O 1
ATOM 2437 N N . ARG B 1 112 ? -7.754 -12.117 5.254 1 92.75 112 ARG B N 1
ATOM 2438 C CA . ARG B 1 112 ? -6.961 -13.25 4.801 1 92.75 112 ARG B CA 1
ATOM 2439 C C . ARG B 1 112 ? -5.844 -12.805 3.863 1 92.75 112 ARG B C 1
ATOM 2441 O O . ARG B 1 112 ? -4.695 -13.219 4.016 1 92.75 112 ARG B O 1
ATOM 2448 N N . PHE B 1 113 ? -6.16 -11.969 2.934 1 95.19 113 PHE B N 1
ATOM 2449 C CA . PHE B 1 113 ? -5.148 -11.484 2 1 95.19 113 PHE B CA 1
ATOM 2450 C C . PHE B 1 113 ? -4.145 -10.586 2.707 1 95.19 113 PHE B C 1
ATOM 2452 O O . PHE B 1 113 ? -2.951 -10.609 2.396 1 95.19 113 PHE B O 1
ATOM 2459 N N . GLY B 1 114 ? -4.668 -9.758 3.625 1 90.94 114 GLY B N 1
ATOM 2460 C CA . GLY B 1 114 ? -3.756 -8.953 4.422 1 90.94 114 GLY B CA 1
ATOM 2461 C C . GLY B 1 114 ? -2.727 -9.773 5.172 1 90.94 114 GLY B C 1
ATOM 2462 O O . GLY B 1 114 ? -1.538 -9.445 5.164 1 90.94 114 GLY B O 1
ATOM 2463 N N . ARG B 1 115 ? -3.178 -10.82 5.742 1 89.69 115 ARG B N 1
ATOM 2464 C CA . ARG B 1 115 ? -2.271 -11.727 6.441 1 89.69 115 ARG B CA 1
ATOM 2465 C C . ARG B 1 115 ? -1.284 -12.367 5.469 1 89.69 115 ARG B C 1
ATOM 2467 O O . ARG B 1 115 ? -0.102 -12.516 5.785 1 89.69 115 ARG B O 1
ATOM 2474 N N . SER B 1 116 ? -1.777 -12.727 4.375 1 94.81 116 SER B N 1
ATOM 2475 C CA . SER B 1 116 ? -0.92 -13.352 3.373 1 94.81 116 SER B CA 1
ATOM 2476 C C . SER B 1 116 ? 0.167 -12.391 2.904 1 94.81 116 SER B C 1
ATOM 2478 O O . SER B 1 116 ? 1.316 -12.789 2.711 1 94.81 116 SER B O 1
ATOM 2480 N N . VAL B 1 117 ? -0.211 -11.18 2.684 1 93.88 117 VAL B N 1
ATOM 2481 C CA . VAL B 1 117 ? 0.762 -10.164 2.283 1 93.88 117 VAL B CA 1
ATOM 2482 C C . VAL B 1 117 ? 1.859 -10.055 3.34 1 93.88 117 VAL B C 1
ATOM 2484 O O . VAL B 1 117 ? 3.043 -9.977 3.008 1 93.88 117 VAL B O 1
ATOM 2487 N N . GLN B 1 118 ? 1.487 -10.125 4.586 1 88.69 118 GLN B N 1
ATOM 2488 C CA . GLN B 1 118 ? 2.457 -10.047 5.676 1 88.69 118 GLN B CA 1
ATOM 2489 C C . GLN B 1 118 ? 3.367 -11.273 5.684 1 88.69 118 GLN B C 1
ATOM 2491 O O . GLN B 1 118 ? 4.574 -11.156 5.902 1 88.69 118 GLN B O 1
ATOM 2496 N N . LEU B 1 119 ? 2.801 -12.375 5.473 1 92 119 LEU B N 1
ATOM 2497 C CA . LEU B 1 119 ? 3.58 -13.609 5.438 1 92 119 LEU B CA 1
ATOM 2498 C C . LEU B 1 119 ? 4.578 -13.594 4.285 1 92 119 LEU B C 1
ATOM 2500 O O . LEU B 1 119 ? 5.738 -13.984 4.453 1 92 119 LEU B O 1
ATOM 2504 N N . VAL B 1 120 ? 4.125 -13.141 3.203 1 94.75 120 VAL B N 1
ATOM 2505 C CA . VAL B 1 120 ? 4.992 -13.047 2.031 1 94.75 120 VAL B CA 1
ATOM 2506 C C . VAL B 1 120 ? 6.145 -12.086 2.314 1 94.75 120 VAL B C 1
ATOM 2508 O O . VAL B 1 120 ? 7.305 -12.398 2.033 1 94.75 120 VAL B O 1
ATOM 2511 N N . ASN B 1 121 ? 5.848 -10.938 2.895 1 89.94 121 ASN B N 1
ATOM 2512 C CA . ASN B 1 121 ? 6.887 -9.969 3.227 1 89.94 121 ASN B CA 1
ATOM 2513 C C . ASN B 1 121 ? 7.867 -10.523 4.254 1 89.94 121 ASN B C 1
ATOM 2515 O O . ASN B 1 121 ? 9.07 -10.289 4.16 1 89.94 121 ASN B O 1
ATOM 2519 N N . GLY B 1 122 ? 7.301 -11.195 5.23 1 87.31 122 GLY B N 1
ATOM 2520 C CA . GLY B 1 122 ? 8.172 -11.844 6.195 1 87.31 122 GLY B CA 1
ATOM 2521 C C . GLY B 1 122 ? 9.109 -12.859 5.562 1 87.31 122 GLY B C 1
ATOM 2522 O O . GLY B 1 122 ? 10.289 -12.93 5.91 1 87.31 122 GLY B O 1
ATOM 2523 N N . ALA B 1 123 ? 8.578 -13.625 4.688 1 90.94 123 ALA B N 1
ATOM 2524 C CA . ALA B 1 123 ? 9.391 -14.602 3.971 1 90.94 123 ALA B CA 1
ATOM 2525 C C . ALA B 1 123 ? 10.477 -13.914 3.143 1 90.94 123 ALA B C 1
ATOM 2527 O O . ALA B 1 123 ? 11.617 -14.375 3.088 1 90.94 123 ALA B O 1
ATOM 2528 N N . LYS B 1 124 ? 10.117 -12.867 2.527 1 89 124 LYS B N 1
ATOM 2529 C CA . LYS B 1 124 ? 11.094 -12.102 1.755 1 89 124 LYS B CA 1
ATOM 2530 C C . LYS B 1 124 ? 12.211 -11.57 2.65 1 89 124 LYS B C 1
ATOM 2532 O O . LYS B 1 124 ? 13.375 -11.539 2.25 1 89 124 LYS B O 1
ATOM 2537 N N . CYS B 1 125 ? 11.859 -11.055 3.844 1 85.25 125 CYS B N 1
ATOM 2538 C CA . CYS B 1 125 ? 12.867 -10.609 4.805 1 85.25 125 CYS B CA 1
ATOM 2539 C C . CYS B 1 125 ? 13.805 -11.75 5.18 1 85.25 125 CYS B C 1
ATOM 2541 O O . CYS B 1 125 ? 15.016 -11.555 5.285 1 85.25 125 CYS B O 1
ATOM 2543 N N . THR B 1 126 ? 13.211 -12.898 5.359 1 86.44 126 THR B N 1
ATOM 2544 C CA . THR B 1 126 ? 14.008 -14.07 5.703 1 86.44 126 THR B CA 1
ATOM 2545 C C . THR B 1 126 ? 14.984 -14.406 4.578 1 86.44 126 THR B C 1
ATOM 2547 O O . THR B 1 126 ? 16.141 -14.75 4.832 1 86.44 126 THR B O 1
ATOM 2550 N N . LEU B 1 127 ? 14.523 -14.328 3.375 1 85.69 127 LEU B N 1
ATOM 2551 C CA . LEU B 1 127 ? 15.367 -14.602 2.217 1 85.69 127 LEU B CA 1
ATOM 2552 C C . LEU B 1 127 ? 16.516 -13.602 2.131 1 85.69 127 LEU B C 1
ATOM 2554 O O . LEU B 1 127 ? 17.625 -13.953 1.707 1 85.69 127 LEU B O 1
ATOM 2558 N N . ALA B 1 128 ? 16.234 -12.414 2.496 1 81.81 128 ALA B N 1
ATOM 2559 C CA . ALA B 1 128 ? 17.25 -11.359 2.434 1 81.81 128 ALA B CA 1
ATOM 2560 C C . ALA B 1 128 ? 18.328 -11.57 3.502 1 81.81 128 ALA B C 1
ATOM 2562 O O . ALA B 1 128 ? 19.469 -11.141 3.334 1 81.81 128 ALA B O 1
ATOM 2563 N N . LEU B 1 129 ? 17.953 -12.18 4.617 1 78.62 129 LEU B N 1
ATOM 2564 C CA . LEU B 1 129 ? 18.844 -12.383 5.75 1 78.62 129 LEU B CA 1
ATOM 2565 C C . LEU B 1 129 ? 19.766 -13.57 5.5 1 78.62 129 LEU B C 1
ATOM 2567 O O . LEU B 1 129 ? 20.906 -13.578 5.961 1 78.62 129 LEU B O 1
ATOM 2571 N N . ASP B 1 130 ? 19.141 -14.555 4.988 1 75.5 130 ASP B N 1
ATOM 2572 C CA . ASP B 1 130 ? 19.875 -15.812 4.906 1 75.5 130 ASP B CA 1
ATOM 2573 C C . ASP B 1 130 ? 19.75 -16.422 3.512 1 75.5 130 ASP B C 1
ATOM 2575 O O . ASP B 1 130 ? 18.641 -16.656 3.027 1 75.5 130 ASP B O 1
ATOM 2579 N N . ALA B 1 131 ? 20.891 -16.672 3.064 1 66 131 ALA B N 1
ATOM 2580 C CA . ALA B 1 131 ? 20.906 -17.297 1.744 1 66 131 ALA B CA 1
ATOM 2581 C C . ALA B 1 131 ? 20.547 -18.781 1.832 1 66 131 ALA B C 1
ATOM 2583 O O . ALA B 1 131 ? 20.109 -19.375 0.84 1 66 131 ALA B O 1
ATOM 2584 N N . ASP B 1 132 ? 20.703 -19.172 2.965 1 76.62 132 ASP B N 1
ATOM 2585 C CA . ASP B 1 132 ? 20.422 -20.594 3.094 1 76.62 132 ASP B CA 1
ATOM 2586 C C . ASP B 1 132 ? 19 -20.812 3.607 1 76.62 132 ASP B C 1
ATOM 2588 O O . ASP B 1 132 ? 18.812 -21.438 4.66 1 76.62 132 ASP B O 1
ATOM 2592 N N . VAL B 1 133 ? 18.125 -20.375 2.875 1 75.94 133 VAL B N 1
ATOM 2593 C CA . VAL B 1 133 ? 16.75 -20.453 3.352 1 75.94 133 VAL B CA 1
ATOM 2594 C C . VAL B 1 133 ? 16.047 -21.641 2.691 1 75.94 133 VAL B C 1
ATOM 2596 O O . VAL B 1 133 ? 16.453 -22.094 1.617 1 75.94 133 VAL B O 1
ATOM 2599 N N . SER B 1 134 ? 15.047 -22.125 3.369 1 87.19 134 SER B N 1
ATOM 2600 C CA . SER B 1 134 ? 14.305 -23.297 2.951 1 87.19 134 SER B CA 1
ATOM 2601 C C . SER B 1 134 ? 13.484 -23.031 1.691 1 87.19 134 SER B C 1
ATOM 2603 O O . SER B 1 134 ? 13.141 -21.891 1.408 1 87.19 134 SER B O 1
ATOM 2605 N N . VAL B 1 135 ? 13.227 -24.078 1.008 1 91.38 135 VAL B N 1
ATOM 2606 C CA . VAL B 1 135 ? 12.406 -24.031 -0.2 1 91.38 135 VAL B CA 1
ATOM 2607 C C . VAL B 1 135 ? 11 -23.562 0.15 1 91.38 135 VAL B C 1
ATOM 2609 O O . VAL B 1 135 ? 10.367 -22.844 -0.633 1 91.38 135 VAL B O 1
ATOM 2612 N N . THR B 1 136 ? 10.594 -23.906 1.322 1 91.81 136 THR B N 1
ATOM 2613 C CA . THR B 1 136 ? 9.258 -23.516 1.759 1 91.81 136 THR B CA 1
ATOM 2614 C C . THR B 1 136 ? 9.172 -22 1.928 1 91.81 136 THR B C 1
ATOM 2616 O O . THR B 1 136 ? 8.164 -21.375 1.577 1 91.81 136 THR B O 1
ATOM 2619 N N . THR B 1 137 ? 10.219 -21.453 2.457 1 93.5 137 THR B N 1
ATOM 2620 C CA . THR B 1 137 ? 10.273 -20 2.598 1 93.5 137 THR B CA 1
ATOM 2621 C C . THR B 1 137 ? 10.312 -19.312 1.229 1 93.5 137 THR B C 1
ATOM 2623 O O . THR B 1 137 ? 9.664 -18.297 1.019 1 93.5 137 THR B O 1
ATOM 2626 N N . TRP B 1 138 ? 11.039 -19.891 0.366 1 94.56 138 TRP B N 1
ATOM 2627 C CA . TRP B 1 138 ? 11.125 -19.359 -0.99 1 94.56 138 TRP B CA 1
ATOM 2628 C C . TRP B 1 138 ? 9.766 -19.422 -1.684 1 94.56 138 TRP B C 1
ATOM 2630 O O . TRP B 1 138 ? 9.359 -18.469 -2.359 1 94.56 138 TRP B O 1
ATOM 2640 N N . MET B 1 139 ? 9.07 -20.5 -1.468 1 95.19 139 MET B N 1
ATOM 2641 C CA . MET B 1 139 ? 7.746 -20.672 -2.049 1 95.19 139 MET B CA 1
ATOM 2642 C C . MET B 1 139 ? 6.77 -19.641 -1.496 1 95.19 139 MET B C 1
ATOM 2644 O O . MET B 1 139 ? 5.98 -19.062 -2.244 1 95.19 139 MET B O 1
ATOM 2648 N N . GLU B 1 140 ? 6.82 -19.453 -0.231 1 95.25 140 GLU B N 1
ATOM 2649 C CA . GLU B 1 140 ? 5.961 -18.469 0.414 1 95.25 140 GLU B CA 1
ATOM 2650 C C . GLU B 1 140 ? 6.246 -17.062 -0.108 1 95.25 140 GLU B C 1
ATOM 2652 O O . GLU B 1 140 ? 5.32 -16.297 -0.417 1 95.25 140 GLU B O 1
ATOM 2657 N N . ALA B 1 141 ? 7.48 -16.734 -0.267 1 93.62 141 ALA B N 1
ATOM 2658 C CA . ALA B 1 141 ? 7.914 -15.398 -0.704 1 93.62 141 ALA B CA 1
ATOM 2659 C C . ALA B 1 141 ? 7.473 -15.125 -2.139 1 93.62 141 ALA B C 1
ATOM 2661 O O . ALA B 1 141 ? 7.148 -13.992 -2.488 1 93.62 141 ALA B O 1
ATOM 2662 N N . ASN B 1 142 ? 7.414 -16.188 -2.889 1 95.12 142 ASN B N 1
ATOM 2663 C CA . ASN B 1 142 ? 7.207 -15.961 -4.316 1 95.12 142 ASN B CA 1
ATOM 2664 C C . ASN B 1 142 ? 5.773 -16.281 -4.73 1 95.12 142 ASN B C 1
ATOM 2666 O O . ASN B 1 142 ? 5.262 -15.711 -5.695 1 95.12 142 ASN B O 1
ATOM 2670 N N . PHE B 1 143 ? 5.098 -17.156 -3.953 1 96.75 143 PHE B N 1
ATOM 2671 C CA . PHE B 1 143 ? 3.814 -17.625 -4.453 1 96.75 143 PHE B CA 1
ATOM 2672 C C . PHE B 1 143 ? 2.779 -17.656 -3.334 1 96.75 143 PHE B C 1
ATOM 2674 O O . PHE B 1 143 ? 1.701 -18.234 -3.496 1 96.75 143 PHE B O 1
ATOM 2681 N N . GLY B 1 144 ? 3.082 -17.047 -2.252 1 97 144 GLY B N 1
ATOM 2682 C CA . GLY B 1 144 ? 2.184 -17.078 -1.11 1 97 144 GLY B CA 1
ATOM 2683 C C . GLY B 1 144 ? 0.814 -16.5 -1.417 1 97 144 GLY B C 1
ATOM 2684 O O . GLY B 1 144 ? -0.202 -17.016 -0.947 1 97 144 GLY B O 1
ATOM 2685 N N . LEU B 1 145 ? 0.767 -15.484 -2.17 1 97.44 145 LEU B N 1
ATOM 2686 C CA . LEU B 1 145 ? -0.504 -14.852 -2.512 1 97.44 145 LEU B CA 1
ATOM 2687 C C . LEU B 1 145 ? -1.331 -15.758 -3.422 1 97.44 145 LEU B C 1
ATOM 2689 O O . LEU B 1 145 ? -2.555 -15.836 -3.279 1 97.44 145 LEU B O 1
ATOM 2693 N N . ILE B 1 146 ? -0.656 -16.406 -4.344 1 97.69 146 ILE B N 1
ATOM 2694 C CA . ILE B 1 146 ? -1.344 -17.344 -5.238 1 97.69 146 ILE B CA 1
ATOM 2695 C C . ILE B 1 146 ? -1.901 -18.516 -4.438 1 97.69 146 ILE B C 1
ATOM 2697 O O . ILE B 1 146 ? -3.008 -18.984 -4.707 1 97.69 146 ILE B O 1
ATOM 2701 N N . LYS B 1 147 ? -1.104 -18.938 -3.494 1 97 147 LYS B N 1
ATOM 2702 C CA . LYS B 1 147 ? -1.562 -20.016 -2.607 1 97 147 LYS B CA 1
ATOM 2703 C C . LYS B 1 147 ? -2.822 -19.594 -1.854 1 97 147 LYS B C 1
ATOM 2705 O O . LYS B 1 147 ? -3.799 -20.344 -1.803 1 97 147 LYS B O 1
ATOM 2710 N N . THR B 1 148 ? -2.812 -18.422 -1.283 1 97.25 148 THR B N 1
ATOM 2711 C CA . THR B 1 148 ? -3.975 -17.906 -0.562 1 97.25 148 THR B CA 1
ATOM 2712 C C . THR B 1 148 ? -5.18 -17.797 -1.49 1 97.25 148 THR B C 1
ATOM 2714 O O . THR B 1 148 ? -6.285 -18.219 -1.131 1 97.25 148 THR B O 1
ATOM 2717 N N . PHE B 1 149 ? -4.961 -17.281 -2.648 1 98 149 PHE B N 1
ATOM 2718 C CA . PHE B 1 149 ? -6.008 -17.172 -3.66 1 98 149 PHE B CA 1
ATOM 2719 C C . PHE B 1 149 ? -6.637 -18.531 -3.926 1 98 149 PHE B C 1
ATOM 2721 O O . PHE B 1 149 ? -7.859 -18.672 -3.891 1 98 149 PHE B O 1
ATOM 2728 N N . SER B 1 150 ? -5.832 -19.5 -4.152 1 97.56 150 SER B N 1
ATOM 2729 C CA . SER B 1 150 ? -6.324 -20.844 -4.457 1 97.56 150 SER B CA 1
ATOM 2730 C C . SER B 1 150 ? -7.137 -21.406 -3.297 1 97.56 150 SER B C 1
ATOM 2732 O O . SER B 1 150 ? -8.172 -22.047 -3.506 1 97.56 150 SER B O 1
ATOM 2734 N N . GLU B 1 151 ? -6.688 -21.141 -2.104 1 96.38 151 GLU B N 1
ATOM 2735 C CA . GLU B 1 151 ? -7.395 -21.609 -0.917 1 96.38 151 GLU B CA 1
ATOM 2736 C C . GLU B 1 151 ? -8.766 -20.938 -0.79 1 96.38 151 GLU B C 1
ATOM 2738 O O . GLU B 1 151 ? -9.742 -21.594 -0.427 1 96.38 151 GLU B O 1
ATOM 2743 N N . VAL B 1 152 ? -8.836 -19.703 -1.085 1 96.12 152 VAL B N 1
ATOM 2744 C CA . VAL B 1 152 ? -10.062 -18.922 -0.945 1 96.12 152 VAL B CA 1
ATOM 2745 C C . VAL B 1 152 ? -11.117 -19.453 -1.919 1 96.12 152 VAL B C 1
ATOM 2747 O O . VAL B 1 152 ? -12.312 -19.469 -1.601 1 96.12 152 VAL B O 1
ATOM 2750 N N . ILE B 1 153 ? -10.695 -19.891 -3.076 1 96.31 153 ILE B N 1
ATOM 2751 C CA . ILE B 1 153 ? -11.672 -20.344 -4.059 1 96.31 153 ILE B CA 1
ATOM 2752 C C . ILE B 1 153 ? -11.828 -21.859 -3.955 1 96.31 153 ILE B C 1
ATOM 2754 O O . ILE B 1 153 ? -12.523 -22.484 -4.773 1 96.31 153 ILE B O 1
ATOM 2758 N N . GLY B 1 154 ? -11.125 -22.5 -3 1 95.25 154 GLY B N 1
ATOM 2759 C CA . GLY B 1 154 ? -11.281 -23.906 -2.725 1 95.25 154 GLY B CA 1
ATOM 2760 C C . GLY B 1 154 ? -10.586 -24.797 -3.742 1 95.25 154 GLY B C 1
ATOM 2761 O O . GLY B 1 154 ? -11.102 -25.859 -4.109 1 95.25 154 GLY B O 1
ATOM 2762 N N . ARG B 1 155 ? -9.453 -24.344 -4.266 1 94.94 155 ARG B N 1
ATOM 2763 C CA . ARG B 1 155 ? -8.664 -25.094 -5.238 1 94.94 155 ARG B CA 1
ATOM 2764 C C . ARG B 1 155 ? -7.227 -25.25 -4.766 1 94.94 155 ARG B C 1
ATOM 2766 O O . ARG B 1 155 ? -6.863 -24.781 -3.682 1 94.94 155 ARG B O 1
ATOM 2773 N N . SER B 1 156 ? -6.461 -25.984 -5.516 1 93.12 156 SER B N 1
ATOM 2774 C CA . SER B 1 156 ? -5.02 -26.094 -5.312 1 93.12 156 SER B CA 1
ATOM 2775 C C . SER B 1 156 ? -4.254 -25.281 -6.355 1 93.12 156 SER B C 1
ATOM 2777 O O . SER B 1 156 ? -4.594 -25.312 -7.543 1 93.12 156 SER B O 1
ATOM 2779 N N . TYR B 1 157 ? -3.24 -24.578 -5.844 1 94.5 157 TYR B N 1
ATOM 2780 C CA . TYR B 1 157 ? -2.492 -23.75 -6.789 1 94.5 157 TYR B CA 1
ATOM 2781 C C . TYR B 1 157 ? -1.409 -24.578 -7.48 1 94.5 157 TYR B C 1
ATOM 2783 O O . TYR B 1 157 ? -0.812 -24.125 -8.461 1 94.5 157 TYR B O 1
ATOM 2791 N N . LEU B 1 158 ? -1.237 -25.75 -7.004 1 93.88 158 LEU B N 1
ATOM 2792 C CA . LEU B 1 158 ? -0.219 -26.609 -7.613 1 93.88 158 LEU B CA 1
ATOM 2793 C C . LEU B 1 158 ? -0.802 -27.406 -8.773 1 93.88 158 LEU B C 1
ATOM 2795 O O . LEU B 1 158 ? -0.743 -28.641 -8.766 1 93.88 158 LEU B O 1
ATOM 2799 N N . THR B 1 159 ? -1.328 -26.719 -9.734 1 92.19 159 THR B N 1
ATOM 2800 C CA . THR B 1 159 ? -1.753 -27.312 -11 1 92.19 159 THR B CA 1
ATOM 2801 C C . THR B 1 159 ? -0.546 -27.719 -11.836 1 92.19 159 THR B C 1
ATOM 2803 O O . THR B 1 159 ? 0.594 -27.406 -11.492 1 92.19 159 THR B O 1
ATOM 2806 N N . THR B 1 160 ? -0.831 -28.438 -12.891 1 91.38 160 THR B N 1
ATOM 2807 C CA . THR B 1 160 ? 0.261 -28.812 -13.781 1 91.38 160 THR B CA 1
ATOM 2808 C C . THR B 1 160 ? 0.963 -27.578 -14.328 1 91.38 160 THR B C 1
ATOM 2810 O O . THR B 1 160 ? 2.193 -27.5 -14.312 1 91.38 160 THR B O 1
ATOM 2813 N N . TYR B 1 161 ? 0.171 -26.656 -14.773 1 93.56 161 TYR B N 1
ATOM 2814 C CA . TYR B 1 161 ? 0.742 -25.422 -15.305 1 93.56 161 TYR B CA 1
ATOM 2815 C C . TYR B 1 161 ? 1.444 -24.625 -14.203 1 93.56 161 TYR B C 1
ATOM 2817 O O . TYR B 1 161 ? 2.529 -24.078 -14.414 1 93.56 161 TYR B O 1
ATOM 2825 N N . GLY B 1 162 ? 0.862 -24.547 -13.023 1 95.12 162 GLY B N 1
ATOM 2826 C CA . GLY B 1 162 ? 1.473 -23.859 -11.898 1 95.12 162 GLY B CA 1
ATOM 2827 C C . GLY B 1 162 ? 2.832 -24.422 -11.523 1 95.12 162 GLY B C 1
ATOM 2828 O O . GLY B 1 162 ? 3.764 -23.672 -11.234 1 95.12 162 GLY B O 1
ATOM 2829 N N . LYS B 1 163 ? 2.928 -25.719 -11.57 1 94.75 163 LYS B N 1
ATOM 2830 C CA . LYS B 1 163 ? 4.199 -26.359 -11.258 1 94.75 163 LYS B CA 1
ATOM 2831 C C . LYS B 1 163 ? 5.277 -25.969 -12.258 1 94.75 163 LYS B C 1
ATOM 2833 O O . LYS B 1 163 ? 6.438 -25.766 -11.883 1 94.75 163 LYS B O 1
ATOM 2838 N N . THR B 1 164 ? 4.887 -25.844 -13.477 1 94.5 164 THR B N 1
ATOM 2839 C CA . THR B 1 164 ? 5.836 -25.422 -14.508 1 94.5 164 THR B CA 1
ATOM 2840 C C . THR B 1 164 ? 6.332 -24.016 -14.25 1 94.5 164 THR B C 1
ATOM 2842 O O . THR B 1 164 ? 7.512 -23.719 -14.445 1 94.5 164 THR B O 1
ATOM 2845 N N . ILE B 1 165 ? 5.441 -23.156 -13.836 1 95.88 165 ILE B N 1
ATOM 2846 C CA . ILE B 1 165 ? 5.801 -21.766 -13.547 1 95.88 165 ILE B CA 1
ATOM 2847 C C . ILE B 1 165 ? 6.762 -21.719 -12.359 1 95.88 165 ILE B C 1
ATOM 2849 O O . ILE B 1 165 ? 7.754 -20.984 -12.383 1 95.88 165 ILE B O 1
ATOM 2853 N N . ILE B 1 166 ? 6.5 -22.484 -11.344 1 96.12 166 ILE B N 1
ATOM 2854 C CA . ILE B 1 166 ? 7.32 -22.531 -10.141 1 96.12 166 ILE B CA 1
ATOM 2855 C C . ILE B 1 166 ? 8.719 -23.047 -10.484 1 96.12 166 ILE B C 1
ATOM 2857 O O . ILE B 1 166 ? 9.719 -22.469 -10.062 1 96.12 166 ILE B O 1
ATOM 2861 N N . GLU B 1 167 ? 8.781 -24.078 -11.297 1 94.5 167 GLU B N 1
ATOM 2862 C CA . GLU B 1 167 ? 10.055 -24.672 -11.68 1 94.5 167 GLU B CA 1
ATOM 2863 C C . GLU B 1 167 ? 10.891 -23.688 -12.516 1 94.5 167 GLU B C 1
ATOM 2865 O O . GLU B 1 167 ? 12.117 -23.641 -12.375 1 94.5 167 GLU B O 1
ATOM 2870 N N . ARG B 1 168 ? 10.242 -23.016 -13.352 1 94.75 168 ARG B N 1
ATOM 2871 C CA . ARG B 1 168 ? 10.945 -22.031 -14.164 1 94.75 168 ARG B CA 1
ATOM 2872 C C . ARG B 1 168 ? 11.578 -20.953 -13.297 1 94.75 168 ARG B C 1
ATOM 2874 O O . ARG B 1 168 ? 12.703 -20.531 -13.555 1 94.75 168 ARG B O 1
ATOM 2881 N N . LYS B 1 169 ? 10.844 -20.516 -12.297 1 94 169 LYS B N 1
ATOM 2882 C CA . LYS B 1 169 ? 11.383 -19.484 -11.414 1 94 169 LYS B CA 1
ATOM 2883 C C . LYS B 1 169 ? 12.469 -20.047 -10.508 1 94 169 LYS B C 1
ATOM 2885 O O . LYS B 1 169 ? 13.375 -19.328 -10.094 1 94 169 LYS B O 1
ATOM 2890 N N . ALA B 1 170 ? 12.414 -21.312 -10.266 1 93.94 170 ALA B N 1
ATOM 2891 C CA . ALA B 1 170 ? 13.297 -21.969 -9.297 1 93.94 170 ALA B CA 1
ATOM 2892 C C . ALA B 1 170 ? 14.695 -22.172 -9.867 1 93.94 170 ALA B C 1
ATOM 2894 O O . ALA B 1 170 ? 15.602 -22.625 -9.172 1 93.94 170 ALA B O 1
ATOM 2895 N N . THR B 1 171 ? 14.883 -21.766 -11.086 1 92.06 171 THR B N 1
ATOM 2896 C CA . THR B 1 171 ? 16.203 -21.906 -11.703 1 92.06 171 THR B CA 1
ATOM 2897 C C . THR B 1 171 ? 17.234 -21.062 -10.961 1 92.06 171 THR B C 1
ATOM 2899 O O . THR B 1 171 ? 18.438 -21.297 -11.07 1 92.06 171 THR B O 1
ATOM 2902 N N . VAL B 1 172 ? 16.766 -20.109 -10.195 1 87.75 172 VAL B N 1
ATOM 2903 C CA . VAL B 1 172 ? 17.656 -19.234 -9.453 1 87.75 172 VAL B CA 1
ATOM 2904 C C . VAL B 1 172 ? 18.156 -19.938 -8.195 1 87.75 172 VAL B C 1
ATOM 2906 O O . VAL B 1 172 ? 19.156 -19.531 -7.598 1 87.75 172 VAL B O 1
ATOM 2909 N N . LEU B 1 173 ? 17.516 -21.031 -7.832 1 90.69 173 LEU B N 1
ATOM 2910 C CA . LEU B 1 173 ? 17.875 -21.75 -6.617 1 90.69 173 LEU B CA 1
ATOM 2911 C C . LEU B 1 173 ? 19.062 -22.672 -6.852 1 90.69 173 LEU B C 1
ATOM 2913 O O . LEU B 1 173 ? 19.406 -22.969 -8 1 90.69 173 LEU B O 1
ATOM 2917 N N . ARG B 1 174 ? 19.672 -23.047 -5.754 1 90.56 174 ARG B N 1
ATOM 2918 C CA . ARG B 1 174 ? 20.75 -24.031 -5.828 1 90.56 174 ARG B CA 1
ATOM 2919 C C . ARG B 1 174 ? 20.203 -25.406 -6.23 1 90.56 174 ARG B C 1
ATOM 2921 O O . ARG B 1 174 ? 19.031 -25.688 -6.043 1 90.56 174 ARG B O 1
ATOM 2928 N N . GLN B 1 175 ? 21.156 -26.172 -6.652 1 91.38 175 GLN B N 1
ATOM 2929 C CA . GLN B 1 175 ? 20.781 -27.5 -7.145 1 91.38 175 GLN B CA 1
ATOM 2930 C C . GLN B 1 175 ? 20.094 -28.312 -6.055 1 91.38 175 GLN B C 1
ATOM 2932 O O . GLN B 1 175 ? 19.078 -28.969 -6.309 1 91.38 175 GLN B O 1
ATOM 2937 N N . ASP B 1 176 ? 20.672 -28.266 -4.898 1 90.5 176 ASP B N 1
ATOM 2938 C CA . ASP B 1 176 ? 20.078 -29.031 -3.803 1 90.5 176 ASP B CA 1
ATOM 2939 C C . ASP B 1 176 ? 18.688 -28.516 -3.475 1 90.5 176 ASP B C 1
ATOM 2941 O O . ASP B 1 176 ? 17.781 -29.312 -3.178 1 90.5 176 ASP B O 1
ATOM 2945 N N . GLN B 1 177 ? 18.438 -27.25 -3.559 1 90.62 177 GLN B N 1
ATOM 2946 C CA . GLN B 1 177 ? 17.125 -26.641 -3.311 1 90.62 177 GLN B CA 1
ATOM 2947 C C . GLN B 1 177 ? 16.141 -27 -4.418 1 90.62 177 GLN B C 1
ATOM 2949 O O . GLN B 1 177 ? 14.961 -27.234 -4.148 1 90.62 177 GLN B O 1
ATOM 2954 N N . ARG B 1 178 ? 16.609 -27.062 -5.574 1 92.75 178 ARG B N 1
ATOM 2955 C CA . ARG B 1 178 ? 15.758 -27.406 -6.703 1 92.75 178 ARG B CA 1
ATOM 2956 C C . ARG B 1 178 ? 15.266 -28.859 -6.586 1 92.75 178 ARG B C 1
ATOM 2958 O O . ARG B 1 178 ? 14.109 -29.156 -6.922 1 92.75 178 ARG B O 1
ATOM 2965 N N . GLU B 1 179 ? 16.156 -29.625 -6.156 1 92.38 179 GLU B N 1
ATOM 2966 C CA . GLU B 1 179 ? 15.781 -31.031 -5.961 1 92.38 179 GLU B CA 1
ATOM 2967 C C . GLU B 1 179 ? 14.734 -31.172 -4.863 1 92.38 179 GLU B C 1
ATOM 2969 O O . GLU B 1 179 ? 13.781 -31.938 -4.996 1 92.38 179 GLU B O 1
ATOM 2974 N N . GLN B 1 180 ? 14.914 -30.438 -3.852 1 91.75 180 GLN B N 1
ATOM 2975 C CA . GLN B 1 180 ? 13.922 -30.438 -2.779 1 91.75 180 GLN B CA 1
ATOM 2976 C C . GLN B 1 180 ? 12.578 -29.922 -3.279 1 91.75 180 GLN B C 1
ATOM 2978 O O . GLN B 1 180 ? 11.531 -30.453 -2.91 1 91.75 180 GLN B O 1
ATOM 2983 N N . LEU B 1 181 ? 12.656 -28.906 -4.086 1 93 181 LEU B N 1
ATOM 2984 C CA . LEU B 1 181 ? 11.438 -28.328 -4.641 1 93 181 LEU B CA 1
ATOM 2985 C C . LEU B 1 181 ? 10.711 -29.328 -5.527 1 93 181 LEU B C 1
ATOM 2987 O O . LEU B 1 181 ? 9.484 -29.453 -5.449 1 93 181 LEU B O 1
ATOM 2991 N N . THR B 1 182 ? 11.461 -29.984 -6.316 1 91.19 182 THR B N 1
ATOM 2992 C CA . THR B 1 182 ? 10.883 -30.984 -7.211 1 91.19 182 THR B CA 1
ATOM 2993 C C . THR B 1 182 ? 10.172 -32.062 -6.418 1 91.19 182 THR B C 1
ATOM 2995 O O . THR B 1 182 ? 9.078 -32.5 -6.785 1 91.19 182 THR B O 1
ATOM 2998 N N . THR B 1 183 ? 10.797 -32.469 -5.363 1 90.75 183 THR B N 1
ATOM 2999 C CA . THR B 1 183 ? 10.195 -33.469 -4.496 1 90.75 183 THR B CA 1
ATOM 3000 C C . THR B 1 183 ? 8.922 -32.938 -3.85 1 90.75 183 THR B C 1
ATOM 3002 O O . THR B 1 183 ? 7.918 -33.656 -3.771 1 90.75 183 THR B O 1
ATOM 3005 N N . LEU B 1 184 ? 8.977 -31.75 -3.436 1 88.88 184 LEU B N 1
ATOM 3006 C CA . LEU B 1 184 ? 7.824 -31.109 -2.812 1 88.88 184 LEU B CA 1
ATOM 3007 C C . LEU B 1 184 ? 6.664 -31 -3.799 1 88.88 184 LEU B C 1
ATOM 3009 O O . LEU B 1 184 ? 5.516 -31.281 -3.447 1 88.88 184 LEU B O 1
ATOM 3013 N N . LEU B 1 185 ? 6.93 -30.625 -5.004 1 91.44 185 LEU B N 1
ATOM 3014 C CA . LEU B 1 185 ? 5.898 -30.422 -6.016 1 91.44 185 LEU B CA 1
ATOM 3015 C C . LEU B 1 185 ? 5.305 -31.766 -6.457 1 91.44 185 LEU B C 1
ATOM 3017 O O . LEU B 1 185 ? 4.125 -31.828 -6.809 1 91.44 185 LEU B O 1
ATOM 3021 N N . ALA B 1 186 ? 6.16 -32.781 -6.391 1 87.81 186 ALA B N 1
ATOM 3022 C CA . ALA B 1 186 ? 5.715 -34.125 -6.797 1 87.81 186 ALA B CA 1
ATOM 3023 C C . ALA B 1 186 ? 4.727 -34.688 -5.785 1 87.81 186 ALA B C 1
ATOM 3025 O O . ALA B 1 186 ? 3.811 -35.438 -6.156 1 87.81 186 ALA B O 1
ATOM 3026 N N . HIS B 1 187 ? 4.914 -34.25 -4.52 1 81.94 187 HIS B N 1
ATOM 3027 C CA . HIS B 1 187 ? 4.07 -34.812 -3.471 1 81.94 187 HIS B CA 1
ATOM 3028 C C . HIS B 1 187 ? 2.816 -33.969 -3.26 1 81.94 187 HIS B C 1
ATOM 3030 O O . HIS B 1 187 ? 1.893 -34.375 -2.557 1 81.94 187 HIS B O 1
ATOM 3036 N N . ALA B 1 188 ? 2.943 -32.812 -3.777 1 72.75 188 ALA B N 1
ATOM 3037 C CA . ALA B 1 188 ? 1.804 -31.922 -3.598 1 72.75 188 ALA B CA 1
ATOM 3038 C C . ALA B 1 188 ? 0.674 -32.281 -4.562 1 72.75 188 ALA B C 1
ATOM 3040 O O . ALA B 1 188 ? 0.908 -32.469 -5.754 1 72.75 188 ALA B O 1
ATOM 3041 N N . VAL B 1 189 ? -0.116 -33.188 -4.211 1 58.94 189 VAL B N 1
ATOM 3042 C CA . VAL B 1 189 ? -1.272 -33.625 -4.98 1 58.94 189 VAL B CA 1
ATOM 3043 C C . VAL B 1 189 ? -2.242 -32.469 -5.18 1 58.94 189 VAL B C 1
ATOM 3045 O O . VAL B 1 189 ? -2.539 -31.734 -4.234 1 58.94 189 VAL B O 1
ATOM 3048 N N . ALA B 1 190 ? -2.396 -32.125 -6.586 1 50.97 190 ALA B N 1
ATOM 3049 C CA . ALA B 1 190 ? -3.453 -31.188 -6.945 1 50.97 190 ALA B CA 1
ATOM 3050 C C . ALA B 1 190 ? -4.801 -31.641 -6.391 1 50.97 190 ALA B C 1
ATOM 3052 O O . ALA B 1 190 ? -5.035 -32.844 -6.207 1 50.97 190 ALA B O 1
#

Foldseek 3Di:
DPDDDLVNLLVVLQVVLQVLLDDPLCVVVVVRDHQPSLLLSLQSVLDDSPDPLLSLLSLLLSLLLQLVVLQVCLVVDDPPDPSNVSSNVSSVSSNVSNVVSCVVDPVVSVVLLVVLSVLLVVLVVVCVVDVPDALVSVCSVNCSSVQSSQVVRPHGSLDPSSLVVVLVVCVVPDPVRSVVSVVVSVPPDD/DPDDDLVNLLVVLQVVLQVLLDDPLCVVVVVRDHQPSLLLSLQSVLDDSPDPLLSLLSLLLSLLLQLVVLQVCLVVDDPPDPSNVSSNVSSVSSNVSNVVSCVVDPPVSVVLLVVLSVLLVVLVVVVVVDVPDALVSVCSVNCSSVQSSQVVRPHGSLDPSSLVVVLVVCVVPDPVRSVVSVVVSVPPDD

pLDDT: mean 89.79, std 9.01, range [41.94, 98.5]

InterPro domains:
  IPR009920 Heptaprenyl diphosphate synthase subunit 1 [PF07307] (23-140)

Nearest PDB structures (foldseek):
  4jxy-assembly1_A  TM=6.909E-01  e=1.497E-02  Paraglaciecola sp. T6c
  5ze6-assembly2_D  TM=6.071E-01  e=4.051E-02  Escherichia coli K-12
  5h9d-assembly2_D  TM=6.489E-01  e=1.457E-01  Staphylococcus aureus
  3oyr-assembly1_A  TM=5.906E-01  e=1.846E-01  Caulobacter vibrioides
  3rmg-assembly1_B  TM=5.487E-01  e=1.975E+00  Bacteroides thetaiotaomicron